Protein AF-A0AAW2WF69-F1 (afdb_monomer)

pLDDT: mean 77.11, std 18.79, range [28.64, 95.06]

Foldseek 3Di:
DKDWDDDDPGIDIDDDDPVVVVVVVVVVLVVLVVVVVCVVVPDDDDDDDDDDDDDDPPPPVDPPDPSDPSADWDWDALDPPDPLRIDTDGPPDDPVVVVVVSVVCNVVVLCDPSALLSPDDDDVVVPDDDDDDDPVDFADADDEDDDDPVVVVVVVVVVVRCVVSVVDDDDPPDRHHDYDDDDDDPPDD

Secondary structure (DSSP, 8-state):
-EEEEEETTEEEEEE--HHHHHHHHHHHHHHHHHHHHHHHHT---------------------------SS-EEEEESSTT-TT-EEEEETTS-HHHHHHHHHHHHHTGGGS--STTS-----TTT--------TTSPP-BPPPPP--HHHHHHHHHHHHHHHHTTSS---SS-S-B------PPTT--

Sequence (189 aa):
MKIKFPVVGGVGEVQADTLQARKCYVEAIKRGRKRILKEASGEENSNKQGKDSMPRPELKEEAPVAVQPMEELLTVELIPGDPDKITKIGSKMKEDVREQVINCLRKNKDIFAWTSKDLEGIDPSVITHHLNLDPTIKPVKQKKRHFRPEKDKIIQGEVNKLLAAGHVREIQFPEWLSNVVLVPKPGEK

Structure (mmCIF, N/CA/C/O backbone):
data_AF-A0AAW2WF69-F1
#
_entry.id   AF-A0AAW2WF69-F1
#
loop_
_atom_site.group_PDB
_atom_site.id
_atom_site.type_symbol
_atom_site.label_atom_id
_atom_site.label_alt_id
_atom_site.label_comp_id
_atom_site.label_asym_id
_atom_site.label_entity_id
_atom_site.label_seq_id
_atom_site.pdbx_PDB_ins_code
_atom_site.Cartn_x
_atom_site.Cartn_y
_atom_site.Cartn_z
_atom_site.occupancy
_atom_site.B_iso_or_equiv
_atom_site.auth_seq_id
_atom_site.auth_comp_id
_atom_site.auth_asym_id
_atom_site.auth_atom_id
_atom_site.pdbx_PDB_model_num
ATOM 1 N N . MET A 1 1 ? -12.478 16.682 -13.618 1.00 56.53 1 MET A N 1
ATOM 2 C CA . MET A 1 1 ? -12.474 15.216 -13.878 1.00 56.53 1 MET A CA 1
ATOM 3 C C . MET A 1 1 ? -13.654 14.911 -14.796 1.00 56.53 1 MET A C 1
ATOM 5 O O . MET A 1 1 ? -14.695 15.520 -14.594 1.00 56.53 1 MET A O 1
ATOM 9 N N . LYS A 1 2 ? -13.501 14.077 -15.830 1.00 67.75 2 LYS A N 1
ATOM 10 C CA . LYS A 1 2 ? -14.529 13.840 -16.864 1.00 67.75 2 LYS A CA 1
ATOM 11 C C . LYS A 1 2 ? -15.015 12.397 -16.764 1.00 67.75 2 LYS A C 1
ATOM 13 O O . LYS A 1 2 ? -14.201 11.485 -16.874 1.00 67.75 2 LYS A O 1
ATOM 18 N N . ILE A 1 3 ? -16.305 12.211 -16.496 1.00 81.44 3 ILE A N 1
ATOM 19 C CA . ILE A 1 3 ? -16.932 10.906 -16.264 1.00 81.44 3 ILE A CA 1
ATOM 20 C C . ILE A 1 3 ? -17.951 10.664 -17.375 1.00 81.44 3 ILE A C 1
ATOM 22 O O . ILE A 1 3 ? -18.768 11.533 -17.677 1.00 81.44 3 ILE A O 1
ATOM 26 N N . LYS A 1 4 ? -17.889 9.480 -17.985 1.00 87.31 4 LYS A N 1
ATOM 27 C CA . LYS A 1 4 ? -18.829 9.020 -1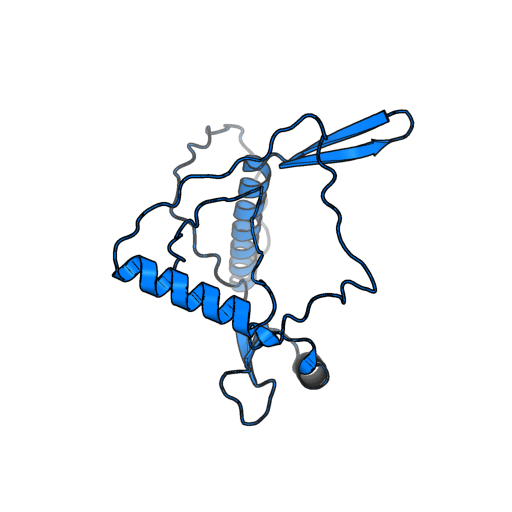9.010 1.00 87.31 4 LYS A CA 1
ATOM 28 C C . LYS A 1 4 ? -19.707 7.918 -18.427 1.00 87.31 4 LYS A C 1
ATOM 30 O O . LYS A 1 4 ? -19.182 7.033 -17.757 1.00 87.31 4 LYS A O 1
ATOM 35 N N . PHE A 1 5 ? -21.011 7.962 -18.679 1.00 79.19 5 PHE A N 1
ATOM 36 C CA . PHE A 1 5 ? -21.965 6.956 -18.207 1.00 79.19 5 PHE A CA 1
ATOM 37 C C . PHE A 1 5 ? -23.019 6.657 -19.282 1.00 79.19 5 PHE A C 1
ATOM 39 O O . PHE A 1 5 ? -23.321 7.522 -20.109 1.00 79.19 5 PHE A O 1
ATOM 46 N N . PRO A 1 6 ? -23.560 5.430 -19.318 1.00 71.44 6 PRO A N 1
ATOM 47 C CA . PRO A 1 6 ? -24.561 5.056 -20.308 1.00 71.44 6 PRO A CA 1
ATOM 48 C C . PRO A 1 6 ? -25.889 5.781 -20.047 1.00 71.44 6 PRO A C 1
ATOM 50 O O . PRO A 1 6 ? -26.350 5.863 -18.910 1.00 71.44 6 PRO A O 1
ATOM 53 N N . VAL A 1 7 ? -26.515 6.279 -21.113 1.00 87.62 7 VAL A N 1
ATOM 54 C CA . VAL A 1 7 ? -27.880 6.828 -21.119 1.00 87.62 7 VAL A CA 1
ATOM 55 C C . VAL A 1 7 ? -28.676 6.192 -22.255 1.00 87.62 7 VAL A C 1
ATOM 57 O O . VAL A 1 7 ? -28.104 5.681 -23.218 1.00 87.62 7 VAL A O 1
ATOM 60 N N . VAL A 1 8 ? -30.008 6.201 -22.157 1.00 79.31 8 VAL A N 1
ATOM 61 C CA . VAL A 1 8 ? -30.870 5.668 -23.222 1.00 79.31 8 VAL A CA 1
ATOM 62 C C . VAL A 1 8 ? -30.611 6.471 -24.500 1.00 79.31 8 VAL A C 1
ATOM 64 O O . VAL A 1 8 ? -30.911 7.660 -24.559 1.00 79.31 8 VAL A O 1
ATOM 67 N N . GLY A 1 9 ? -30.001 5.829 -25.500 1.00 84.06 9 GLY A N 1
ATOM 68 C CA . GLY A 1 9 ? -29.627 6.459 -26.769 1.00 84.06 9 GLY A CA 1
ATOM 69 C C . GLY A 1 9 ? -28.178 6.954 -26.880 1.00 84.06 9 GLY A C 1
ATOM 70 O O . GLY A 1 9 ? -27.855 7.577 -27.887 1.00 84.06 9 GLY A O 1
ATOM 71 N N . GLY A 1 10 ? -27.286 6.683 -25.915 1.00 87.44 10 GLY A N 1
ATOM 72 C CA . GLY A 1 10 ? -25.863 7.001 -26.080 1.00 87.44 10 GLY A CA 1
ATOM 73 C C . GLY A 1 10 ? -25.028 7.015 -24.799 1.00 87.44 10 GLY A C 1
ATOM 74 O O . GLY A 1 10 ? -25.337 6.362 -23.805 1.00 87.44 10 GLY A O 1
ATOM 75 N N . VAL A 1 11 ? -23.932 7.773 -24.831 1.00 85.69 11 VAL A N 1
ATOM 76 C CA . VAL A 1 11 ? -23.048 7.985 -23.678 1.00 85.69 11 VAL A CA 1
ATOM 77 C C . VAL A 1 11 ? -23.189 9.429 -23.217 1.00 85.69 11 VAL A C 1
ATOM 79 O O . VAL A 1 11 ? -22.848 10.356 -23.949 1.00 85.69 11 VAL A O 1
ATOM 82 N N . GLY A 1 12 ? -23.689 9.608 -21.997 1.00 82.06 12 GLY A N 1
ATOM 83 C CA . GLY A 1 12 ? -23.734 10.891 -21.314 1.00 82.06 12 GLY A CA 1
ATOM 84 C C . GLY A 1 12 ? -22.362 11.219 -20.741 1.00 82.06 12 GLY A C 1
ATOM 85 O O . GLY A 1 12 ? -21.615 10.332 -20.318 1.00 82.06 12 GLY A O 1
ATOM 86 N N . GLU A 1 13 ? -22.012 12.498 -20.732 1.00 87.00 13 GLU A N 1
ATOM 87 C CA . GLU A 1 13 ? -20.738 12.964 -20.207 1.00 87.00 13 GLU A CA 1
ATOM 88 C C . GLU A 1 13 ? -20.967 14.063 -19.174 1.00 87.00 13 GLU A C 1
ATOM 90 O O . GLU A 1 13 ? -21.623 15.065 -19.450 1.00 87.00 13 GLU A O 1
ATOM 95 N N . VAL A 1 14 ? -20.413 13.877 -17.977 1.00 82.38 14 VAL A N 1
ATOM 96 C CA . VAL A 1 14 ? -20.402 14.890 -16.922 1.00 82.38 14 VAL A CA 1
ATOM 97 C C . VAL A 1 14 ? -18.962 15.286 -16.645 1.00 82.38 14 VAL A C 1
ATOM 99 O O . VAL A 1 14 ? -18.101 14.466 -16.312 1.00 82.38 14 VAL A O 1
ATOM 102 N N . GLN A 1 15 ? -18.703 16.581 -16.775 1.00 77.75 15 GLN A N 1
ATOM 103 C CA . GLN A 1 15 ? -17.424 17.176 -16.444 1.00 77.75 15 GLN A CA 1
ATOM 104 C C . GLN A 1 15 ? -17.531 17.849 -15.078 1.00 77.75 15 GLN A C 1
ATOM 106 O O . GLN A 1 15 ? -18.222 18.849 -14.908 1.00 77.75 15 GLN A O 1
ATOM 111 N N . ALA A 1 16 ? -16.829 17.297 -14.093 1.00 69.62 16 ALA A N 1
ATOM 112 C CA . ALA A 1 16 ? -16.693 17.932 -12.795 1.00 69.62 16 ALA A CA 1
ATOM 113 C C . ALA A 1 16 ? -15.780 19.159 -12.921 1.00 69.62 16 ALA A C 1
ATOM 115 O O . ALA A 1 16 ? -14.602 19.023 -13.285 1.00 69.62 16 ALA A O 1
ATOM 116 N N . ASP A 1 17 ? -16.325 20.330 -12.586 1.00 82.25 17 ASP A N 1
ATOM 117 C CA . ASP A 1 17 ? -15.565 21.563 -12.402 1.00 82.25 17 ASP A CA 1
ATOM 118 C C . ASP A 1 17 ? -14.798 21.491 -11.076 1.00 82.25 17 ASP A C 1
ATOM 120 O O . ASP A 1 17 ? -15.342 21.658 -9.980 1.00 82.25 17 ASP A O 1
ATOM 124 N N . THR A 1 18 ? -13.501 21.221 -11.189 1.00 71.44 18 THR A N 1
ATOM 125 C CA . THR A 1 18 ? -12.597 21.088 -10.048 1.00 71.44 18 THR A CA 1
ATOM 126 C C . THR A 1 18 ? -12.482 22.392 -9.247 1.00 71.44 18 THR A C 1
ATOM 128 O O . THR A 1 18 ? -12.307 22.344 -8.028 1.00 71.44 18 THR A O 1
ATOM 131 N N . LEU A 1 19 ? -12.600 23.562 -9.892 1.00 74.69 19 LEU A N 1
ATOM 132 C CA . LEU A 1 19 ? -12.529 24.858 -9.212 1.00 74.69 19 LEU A CA 1
ATOM 133 C C . LEU A 1 19 ? -13.799 25.107 -8.404 1.00 74.69 19 LEU A C 1
ATOM 135 O O . LEU A 1 19 ? -13.711 25.504 -7.241 1.00 74.69 19 LEU A O 1
ATOM 139 N N . GLN A 1 20 ? -14.963 24.836 -8.994 1.00 76.56 20 GLN A N 1
ATOM 140 C CA . GLN A 1 20 ? -16.252 24.928 -8.309 1.00 76.56 20 GLN A CA 1
ATOM 141 C C . GLN A 1 20 ? -16.298 23.970 -7.112 1.00 76.56 20 GLN A C 1
ATOM 143 O O . GLN A 1 20 ? -16.622 24.389 -6.003 1.00 76.56 20 GLN A O 1
ATOM 148 N N . ALA A 1 21 ? -15.885 22.712 -7.300 1.00 72.06 21 ALA A N 1
ATOM 149 C CA . ALA A 1 21 ? -15.839 21.712 -6.234 1.00 72.06 21 ALA A CA 1
ATOM 150 C C . ALA A 1 21 ? -14.922 22.146 -5.078 1.00 72.06 21 ALA A C 1
ATOM 152 O O . ALA A 1 21 ? -15.312 22.075 -3.910 1.00 72.06 21 ALA A O 1
ATOM 153 N N . ARG A 1 22 ? -13.730 22.676 -5.392 1.00 71.12 22 ARG A N 1
ATOM 154 C CA . ARG A 1 22 ? -12.793 23.197 -4.387 1.00 71.12 22 ARG A CA 1
ATOM 155 C C . ARG A 1 22 ? -13.366 24.406 -3.648 1.00 71.12 22 ARG A C 1
ATOM 157 O O . ARG A 1 22 ? -13.259 24.468 -2.425 1.00 71.12 22 ARG A O 1
ATOM 164 N N . LYS A 1 23 ? -14.005 25.342 -4.359 1.00 75.69 23 LYS A N 1
ATOM 165 C CA . LYS A 1 23 ? -14.689 26.495 -3.750 1.00 75.69 23 LYS A CA 1
ATOM 166 C C . LYS A 1 23 ? -15.797 26.038 -2.800 1.00 75.69 23 LYS A C 1
ATOM 168 O O . LYS A 1 23 ? -15.829 26.487 -1.659 1.00 75.69 23 LYS A O 1
ATOM 173 N N . CYS A 1 24 ? -16.652 25.108 -3.228 1.00 70.19 24 CYS A N 1
ATOM 174 C CA . CYS A 1 24 ? -17.722 24.553 -2.397 1.00 70.19 24 CYS A CA 1
ATOM 175 C C . CYS A 1 24 ? -17.181 23.868 -1.135 1.00 70.19 24 CYS A C 1
ATOM 177 O O . CYS A 1 24 ? -17.729 24.071 -0.054 1.00 70.19 24 CYS A O 1
ATOM 179 N N . TYR A 1 25 ? -16.088 23.111 -1.253 1.00 68.81 25 TYR A N 1
ATOM 180 C CA . TYR A 1 25 ? -15.441 22.454 -0.117 1.00 68.81 25 TYR A CA 1
ATOM 181 C C . TYR A 1 25 ? -14.887 23.462 0.902 1.00 68.81 25 TYR A C 1
ATOM 183 O O . TYR A 1 25 ? -15.181 23.372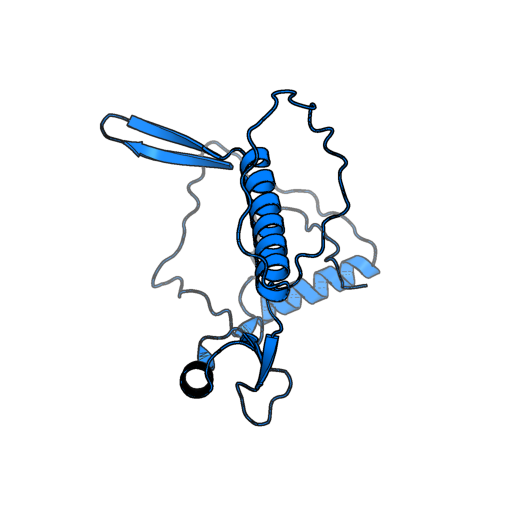 2.094 1.00 68.81 25 TYR A O 1
ATOM 191 N N . VAL A 1 26 ? -14.149 24.476 0.436 1.00 75.06 26 VAL A N 1
ATOM 192 C CA . VAL A 1 26 ? -13.609 25.539 1.301 1.00 75.06 26 VAL A CA 1
ATOM 193 C C . VAL A 1 26 ? -14.733 26.322 1.987 1.00 75.06 26 VAL A C 1
ATOM 195 O O . VAL A 1 26 ? -14.663 26.590 3.187 1.00 75.06 26 VAL A O 1
ATOM 198 N N . GLU A 1 27 ? -15.798 26.658 1.258 1.00 75.50 27 GLU A N 1
ATOM 199 C CA . GLU A 1 27 ? -16.962 27.350 1.817 1.00 75.50 27 GLU A CA 1
ATOM 200 C C . GLU A 1 27 ? -17.721 26.493 2.839 1.00 75.50 27 GLU A C 1
ATOM 202 O O . GLU A 1 27 ? -18.160 27.013 3.867 1.00 75.50 27 GLU A O 1
ATOM 207 N N . ALA A 1 28 ? -17.836 25.179 2.625 1.00 71.38 28 ALA A N 1
ATOM 208 C CA . ALA A 1 28 ? -18.437 24.266 3.595 1.00 71.38 28 ALA A CA 1
ATOM 209 C C . ALA A 1 28 ? -17.654 24.247 4.919 1.00 71.38 28 ALA A C 1
ATOM 211 O O . ALA A 1 28 ? -18.262 24.355 5.987 1.00 71.38 28 ALA A O 1
ATOM 212 N N . ILE A 1 29 ? -16.317 24.222 4.857 1.00 68.44 29 ILE A N 1
ATOM 213 C CA . ILE A 1 29 ? -15.445 24.305 6.041 1.00 68.44 29 ILE A CA 1
ATOM 214 C C . ILE A 1 29 ? -15.631 25.645 6.766 1.00 68.44 29 ILE A C 1
ATOM 216 O O . ILE A 1 29 ? -15.805 25.678 7.987 1.00 68.44 29 ILE A O 1
ATOM 220 N N . LYS A 1 30 ? -15.649 26.765 6.029 1.00 71.75 30 LYS A N 1
ATOM 221 C CA . LYS A 1 30 ? -15.868 28.103 6.609 1.00 71.75 30 LYS A CA 1
ATOM 222 C C . LYS A 1 30 ? -17.242 28.224 7.274 1.00 71.75 30 LYS A C 1
ATOM 224 O O . LYS A 1 30 ? -17.348 28.786 8.364 1.00 71.75 30 LYS A O 1
ATOM 229 N N . ARG A 1 31 ? -18.294 27.682 6.650 1.00 69.25 31 ARG A N 1
ATOM 230 C CA . ARG A 1 31 ? -19.656 27.649 7.212 1.00 69.25 31 ARG A CA 1
ATOM 231 C C . ARG A 1 31 ? -19.744 26.768 8.456 1.00 69.25 31 ARG A C 1
ATOM 233 O O . ARG A 1 31 ? -20.467 27.132 9.378 1.00 69.25 31 ARG A O 1
ATOM 240 N N . GLY A 1 32 ? -19.022 25.648 8.491 1.00 65.38 32 GLY A N 1
ATOM 241 C CA . GLY A 1 32 ? -18.894 24.804 9.682 1.00 65.38 32 GLY A CA 1
ATOM 242 C C . GLY A 1 32 ? -18.273 25.568 10.852 1.00 65.38 32 GLY A C 1
ATOM 243 O O . GLY A 1 32 ? -18.866 25.626 11.924 1.00 65.38 32 GLY A O 1
ATOM 244 N N . ARG A 1 33 ? -17.152 26.267 10.615 1.00 63.16 33 ARG A N 1
ATOM 245 C CA . ARG A 1 33 ? -16.505 27.128 11.626 1.00 63.16 33 ARG A CA 1
ATOM 246 C C . ARG A 1 33 ? -17.416 28.251 12.130 1.00 63.16 33 ARG A C 1
ATOM 248 O O . ARG A 1 33 ? -17.484 28.482 13.332 1.00 63.16 33 ARG A O 1
ATOM 255 N N . LYS A 1 34 ? -18.137 28.936 11.232 1.00 58.69 34 LYS A N 1
ATOM 256 C CA . LYS A 1 34 ? -19.075 30.009 11.614 1.00 58.69 34 LYS A CA 1
ATOM 257 C C . LYS A 1 34 ? -20.251 29.501 12.451 1.00 58.69 34 LYS A C 1
ATOM 259 O O . LYS A 1 34 ? -20.664 30.203 13.364 1.00 58.69 34 LYS A O 1
ATOM 264 N N . ARG A 1 35 ? -20.784 28.309 12.152 1.00 57.91 35 ARG A N 1
ATOM 265 C CA . ARG A 1 35 ? -21.859 27.697 12.952 1.00 57.91 35 ARG A CA 1
ATOM 266 C C . ARG A 1 35 ? -21.399 27.395 14.374 1.00 57.91 35 ARG A C 1
ATOM 268 O O . ARG A 1 35 ? -22.081 27.804 15.299 1.00 57.91 35 ARG A O 1
ATOM 275 N N . ILE A 1 36 ? -20.206 26.825 14.536 1.00 56.94 36 ILE A N 1
ATOM 276 C CA . ILE A 1 36 ? -19.625 26.548 15.859 1.00 56.94 36 ILE A CA 1
ATOM 277 C C . ILE A 1 36 ? -19.413 27.841 16.659 1.00 56.94 36 ILE A C 1
ATOM 279 O O . ILE A 1 36 ? -19.763 27.896 17.831 1.00 56.94 36 ILE A O 1
ATOM 283 N N . LEU A 1 37 ? -18.891 28.901 16.029 1.00 55.69 37 LEU A N 1
ATOM 284 C CA . LEU A 1 37 ? -18.732 30.201 16.696 1.00 55.69 37 LEU A CA 1
ATOM 285 C C . LEU A 1 37 ? -20.078 30.792 17.140 1.00 55.69 37 LEU A C 1
ATOM 287 O O . LEU A 1 37 ? -20.150 31.368 18.218 1.00 55.69 37 LEU A O 1
ATOM 291 N N . LYS A 1 38 ? -21.135 30.617 16.337 1.00 52.12 38 LYS A N 1
ATOM 292 C CA . LYS A 1 38 ? -22.486 31.103 16.649 1.00 52.12 38 LYS A CA 1
ATOM 293 C C . LYS A 1 38 ? -23.176 30.268 17.738 1.00 52.12 38 LYS A C 1
ATOM 295 O O . LYS A 1 38 ? -23.901 30.818 18.558 1.00 52.12 38 LYS A O 1
ATOM 300 N N . GLU A 1 39 ? -22.929 28.960 17.770 1.00 51.84 39 GLU A N 1
ATOM 301 C CA . GLU A 1 39 ? -23.410 28.047 18.819 1.00 51.84 39 GLU A CA 1
ATOM 302 C C . GLU A 1 39 ? -22.681 28.274 20.152 1.00 51.84 39 GLU A C 1
ATOM 304 O O . GLU A 1 39 ? -23.293 28.161 21.208 1.00 51.84 39 GLU A O 1
ATOM 309 N N . ALA A 1 40 ? -21.403 28.667 20.114 1.00 53.06 40 ALA A N 1
ATOM 310 C CA . ALA A 1 40 ? -20.633 29.041 21.300 1.00 53.06 40 ALA A CA 1
ATOM 311 C C . ALA A 1 40 ? -20.988 30.437 21.854 1.00 53.06 40 ALA A C 1
ATOM 313 O O . ALA A 1 40 ? -20.728 30.697 23.026 1.00 53.06 40 ALA A O 1
ATOM 314 N N . SER A 1 41 ? -21.560 31.333 21.036 1.00 44.38 41 SER A N 1
ATOM 315 C CA . SER A 1 41 ? -21.857 32.721 21.423 1.00 44.38 41 SER A CA 1
ATOM 316 C C . SER A 1 41 ? -23.324 33.005 21.766 1.00 44.38 41 SER A C 1
ATOM 318 O O . SER A 1 41 ? -23.625 34.126 22.158 1.00 44.38 41 SER A O 1
ATOM 320 N N . GLY A 1 42 ? -24.236 32.032 21.643 1.00 47.44 42 GLY A N 1
ATOM 321 C CA . GLY A 1 42 ? -25.610 32.149 22.153 1.00 47.44 42 GLY A CA 1
ATOM 322 C C . GLY A 1 42 ? -26.419 33.350 21.636 1.00 47.44 42 GLY A C 1
ATOM 323 O O . GLY A 1 42 ? -27.198 33.913 22.397 1.00 47.44 42 GLY A O 1
ATOM 324 N N . GLU A 1 43 ? -26.260 33.755 20.370 1.00 43.41 43 GLU A N 1
ATOM 325 C CA . GLU A 1 43 ? -27.021 34.877 19.793 1.00 43.41 43 GLU A CA 1
ATOM 326 C C . GLU A 1 43 ? -28.069 34.418 18.764 1.00 43.41 43 GLU A C 1
ATOM 328 O O . GLU A 1 43 ? -27.757 33.910 17.675 1.00 43.41 43 GLU A O 1
ATOM 333 N N . GLU A 1 44 ? -29.338 34.650 19.116 1.00 38.34 44 GLU A N 1
ATOM 334 C CA . GLU A 1 44 ? -30.491 34.582 18.222 1.00 38.34 44 GLU A CA 1
ATOM 335 C C . GLU A 1 44 ? -30.462 35.689 1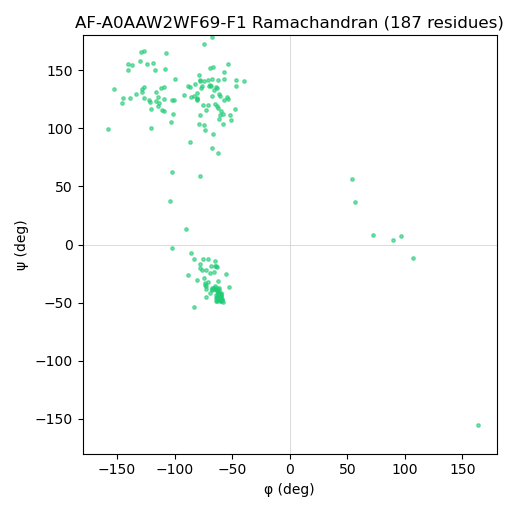7.152 1.00 38.34 44 GLU A C 1
ATOM 337 O O . GLU A 1 44 ? -29.873 36.758 17.299 1.00 38.34 44 GLU A O 1
ATOM 342 N N . ASN A 1 45 ? -31.095 35.379 16.021 1.00 42.41 45 ASN A N 1
ATOM 343 C CA . ASN A 1 45 ? -31.121 36.150 14.781 1.00 42.41 45 ASN A CA 1
ATOM 344 C C . ASN A 1 45 ? -31.404 37.655 14.933 1.00 42.41 45 ASN A C 1
ATOM 346 O O . ASN A 1 45 ? -32.392 38.057 15.538 1.00 42.41 45 ASN A O 1
ATOM 350 N N . SER A 1 46 ? -30.710 38.459 14.120 1.00 34.28 46 SER A N 1
ATOM 351 C CA . SER A 1 46 ? -31.361 39.599 13.472 1.00 34.28 46 SER A CA 1
ATOM 352 C C . SER A 1 46 ? -31.018 39.684 11.981 1.00 34.28 46 SER A C 1
ATOM 354 O O . SER A 1 46 ? -29.882 39.562 11.526 1.00 34.28 46 SER A O 1
ATOM 356 N N . ASN A 1 47 ? -32.100 39.813 11.230 1.00 39.75 47 ASN A N 1
ATOM 357 C CA . ASN A 1 47 ? -32.256 39.944 9.793 1.00 39.75 47 ASN A CA 1
ATOM 358 C C . ASN A 1 47 ? -31.654 41.265 9.278 1.00 39.75 47 ASN A C 1
ATOM 360 O O . ASN A 1 47 ? -32.010 42.300 9.835 1.00 39.75 47 ASN A O 1
ATOM 364 N N . LYS A 1 48 ? -30.853 41.274 8.195 1.00 37.62 48 LYS A N 1
ATOM 365 C CA . LYS A 1 48 ? -30.719 42.459 7.316 1.00 37.62 48 LYS A CA 1
ATOM 366 C C . LYS A 1 48 ? -30.535 42.096 5.838 1.00 37.62 48 LYS A C 1
ATOM 368 O O . LYS A 1 48 ? -29.634 41.351 5.460 1.00 37.62 48 LYS A O 1
ATOM 373 N N . GLN A 1 49 ? -31.432 42.690 5.051 1.00 29.38 49 GLN A N 1
ATOM 374 C CA . GLN A 1 49 ? -31.528 42.735 3.594 1.00 29.38 49 GLN A CA 1
ATOM 375 C C . GLN A 1 49 ? -30.265 43.232 2.883 1.00 29.38 49 GLN A C 1
ATOM 377 O O . GLN A 1 49 ? -29.447 43.965 3.437 1.0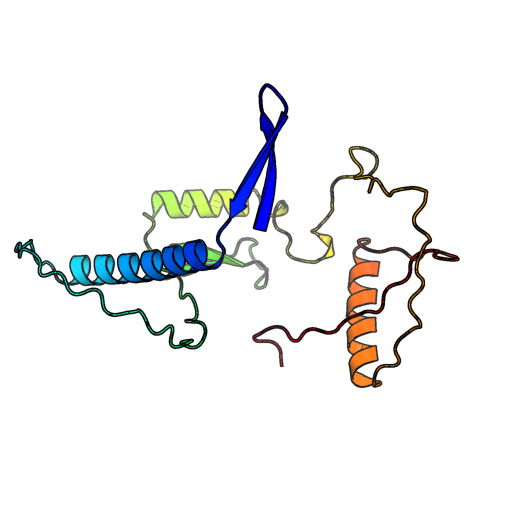0 29.38 49 GLN A O 1
ATOM 382 N N . GLY A 1 50 ? -30.157 42.799 1.626 1.00 36.88 50 GLY A N 1
ATOM 383 C CA . GLY A 1 50 ? -28.962 42.869 0.800 1.00 36.88 50 GLY A CA 1
ATOM 384 C C . GLY A 1 50 ? -28.584 44.236 0.245 1.00 36.88 50 GLY A C 1
ATOM 385 O O . GLY A 1 50 ? -29.333 45.207 0.320 1.00 36.88 50 GLY A O 1
ATOM 386 N N . LYS A 1 51 ? -27.399 44.243 -0.372 1.00 28.64 51 LYS A N 1
ATOM 387 C CA . LYS A 1 51 ? -26.992 45.147 -1.447 1.00 28.64 51 LYS A CA 1
ATOM 388 C C . LYS A 1 51 ? -26.069 44.379 -2.389 1.00 28.64 51 LYS A C 1
ATOM 390 O O . LYS A 1 51 ? -25.049 43.844 -1.957 1.00 28.64 51 LYS A O 1
ATOM 395 N N . ASP A 1 52 ? -26.472 44.326 -3.652 1.00 40.00 52 ASP A N 1
ATOM 396 C CA . ASP A 1 52 ? -25.669 43.851 -4.766 1.00 40.00 52 ASP A CA 1
ATOM 397 C C . ASP A 1 52 ? -24.440 44.742 -4.951 1.00 40.00 52 ASP A C 1
ATOM 399 O O . ASP A 1 52 ? -24.540 45.923 -5.277 1.00 40.00 52 ASP A O 1
ATOM 403 N N . SER A 1 53 ? -23.268 44.147 -4.788 1.00 31.39 53 SER A N 1
ATOM 404 C CA . SER A 1 53 ? -22.079 44.500 -5.553 1.00 31.39 53 SER A CA 1
ATOM 405 C C . SER A 1 53 ? -21.151 43.298 -5.504 1.00 31.39 53 SER A C 1
ATOM 407 O O . SER A 1 53 ? -20.495 43.038 -4.505 1.00 31.39 53 SER A O 1
ATOM 409 N N . MET A 1 54 ? -21.163 42.502 -6.574 1.00 32.34 54 MET A N 1
ATOM 410 C CA . MET A 1 54 ? -20.255 41.372 -6.773 1.00 32.34 54 MET A CA 1
ATOM 411 C C . MET A 1 54 ? -18.809 41.887 -6.810 1.00 32.34 54 MET A C 1
ATOM 413 O O . MET A 1 54 ? -18.418 42.475 -7.823 1.00 32.34 54 MET A O 1
ATOM 417 N N . PRO A 1 55 ? -17.969 41.657 -5.784 1.00 33.44 55 PRO A N 1
ATOM 418 C CA . PRO A 1 55 ? -16.545 41.863 -5.933 1.00 33.44 55 PRO A CA 1
ATOM 419 C C . PRO A 1 55 ? -16.018 40.614 -6.636 1.00 33.44 55 PRO A C 1
ATOM 421 O O . PRO A 1 55 ? -16.230 39.484 -6.189 1.00 33.44 55 PRO A O 1
ATOM 424 N N . ARG A 1 56 ? -15.347 40.812 -7.768 1.00 32.72 56 ARG A N 1
ATOM 425 C CA . ARG A 1 56 ? -14.561 39.773 -8.436 1.00 32.72 56 ARG A CA 1
ATOM 426 C C . ARG A 1 56 ? -13.683 39.089 -7.376 1.00 32.72 56 ARG A C 1
ATOM 428 O O . ARG A 1 56 ? -12.852 39.779 -6.790 1.00 32.72 56 ARG A O 1
ATOM 435 N N . PRO A 1 57 ? -13.842 37.783 -7.090 1.00 36.84 57 PRO A N 1
ATOM 436 C CA . PRO A 1 57 ? -12.981 37.140 -6.119 1.00 36.84 57 PRO A CA 1
ATOM 437 C C . PRO A 1 57 ? -11.618 36.970 -6.776 1.00 36.84 57 PRO A C 1
ATOM 439 O O . PRO A 1 57 ? -11.400 36.057 -7.574 1.00 36.84 57 PRO A O 1
ATOM 442 N N . GLU A 1 58 ? -10.714 37.890 -6.464 1.00 33.72 58 GLU A N 1
ATOM 443 C CA . GLU A 1 58 ? -9.284 37.676 -6.591 1.00 33.72 58 GLU A CA 1
ATOM 444 C C . GLU A 1 58 ? -8.954 36.455 -5.735 1.00 33.72 58 GLU A C 1
ATOM 446 O O . GLU A 1 58 ? -8.969 36.498 -4.503 1.00 33.72 58 GLU A O 1
ATOM 451 N N . LEU A 1 59 ? -8.741 35.322 -6.402 1.00 39.25 59 LEU A N 1
ATOM 452 C CA . LEU A 1 59 ? -8.230 34.111 -5.783 1.00 39.25 59 LEU A CA 1
ATOM 453 C C . LEU A 1 59 ? -6.784 34.395 -5.376 1.00 39.25 59 LEU A C 1
ATOM 455 O O . LEU A 1 59 ? -5.850 34.063 -6.099 1.00 39.25 59 LEU A O 1
ATOM 459 N N . LYS A 1 60 ? -6.596 35.028 -4.216 1.00 39.53 60 LYS A N 1
ATOM 460 C CA . LYS A 1 60 ? -5.350 34.870 -3.478 1.00 39.53 60 LYS A CA 1
ATOM 461 C C . LYS A 1 60 ? -5.252 33.379 -3.185 1.00 39.53 60 LYS A C 1
ATOM 463 O O . LYS A 1 60 ? -6.125 32.820 -2.519 1.00 39.53 60 LYS A O 1
ATOM 468 N N . GLU A 1 61 ? -4.247 32.727 -3.761 1.00 45.41 61 GLU A N 1
ATOM 469 C CA . GLU A 1 61 ? -3.813 31.399 -3.346 1.00 45.41 61 GLU A CA 1
ATOM 470 C C . GLU A 1 61 ? -3.334 31.510 -1.898 1.00 45.41 61 GLU A C 1
ATOM 472 O O . GLU A 1 61 ? -2.148 31.631 -1.609 1.00 45.41 61 GLU A O 1
ATOM 477 N N . GLU A 1 62 ? -4.282 31.544 -0.964 1.00 45.12 62 GLU A N 1
ATOM 478 C CA . GLU A 1 62 ? -3.968 31.314 0.429 1.00 45.12 62 GLU A CA 1
ATOM 479 C C . GLU A 1 62 ? -3.387 29.906 0.512 1.00 45.12 62 GLU A C 1
ATOM 481 O O . GLU A 1 62 ? -3.961 28.943 -0.020 1.00 45.12 62 GLU A O 1
ATOM 486 N N . ALA A 1 63 ? -2.207 29.827 1.134 1.00 48.75 63 ALA A N 1
ATOM 487 C CA . ALA A 1 63 ? -1.516 28.590 1.451 1.00 48.75 63 ALA A CA 1
ATOM 488 C C . ALA A 1 63 ? -2.534 27.543 1.925 1.00 48.75 63 ALA A C 1
ATOM 490 O O . ALA A 1 63 ? -3.478 27.915 2.629 1.00 48.75 63 ALA A O 1
ATOM 491 N N . PRO A 1 64 ? -2.389 26.264 1.530 1.00 42.66 64 PRO A N 1
ATOM 492 C CA . PRO A 1 64 ? -3.379 25.238 1.822 1.00 42.66 64 PRO A CA 1
ATOM 493 C C . PRO A 1 64 ? -3.688 25.273 3.314 1.00 42.66 64 PRO A C 1
ATOM 495 O O . PRO A 1 64 ? -2.848 24.915 4.137 1.00 42.66 64 PRO A O 1
ATOM 498 N N . VAL A 1 65 ? -4.878 25.774 3.659 1.00 47.84 65 VAL A N 1
ATOM 499 C CA . VAL A 1 65 ? -5.350 25.794 5.037 1.00 47.84 65 VAL A CA 1
ATOM 500 C C . VAL A 1 65 ? -5.325 24.342 5.467 1.00 47.84 65 VAL A C 1
ATOM 502 O O . VAL A 1 65 ? -6.073 23.533 4.915 1.00 47.84 65 VAL A O 1
ATOM 505 N N . ALA A 1 66 ? -4.427 24.004 6.393 1.00 52.56 66 ALA A N 1
ATOM 506 C CA . ALA A 1 66 ? -4.413 22.693 7.007 1.00 52.56 66 ALA A CA 1
ATOM 507 C C . ALA A 1 66 ? -5.835 22.446 7.520 1.00 52.56 66 ALA A C 1
ATOM 509 O O . ALA A 1 66 ? -6.330 23.180 8.383 1.00 52.56 66 ALA A O 1
ATOM 510 N N . VAL A 1 67 ? -6.530 21.495 6.893 1.00 48.94 67 VAL A N 1
ATOM 511 C CA . VAL A 1 67 ? -7.893 21.127 7.259 1.00 48.94 67 VAL A CA 1
ATOM 512 C C . VAL A 1 67 ? -7.781 20.501 8.636 1.00 48.94 67 VAL A C 1
ATOM 514 O O . VAL A 1 67 ? -7.413 19.339 8.777 1.00 48.94 67 VAL A O 1
ATOM 517 N N . GLN A 1 68 ? -7.997 21.310 9.667 1.00 54.28 68 GLN A N 1
ATOM 518 C CA . GLN A 1 68 ? -8.041 20.796 11.020 1.00 54.28 68 GLN A CA 1
ATOM 519 C C . GLN A 1 68 ? -9.366 20.053 11.209 1.00 54.28 68 GLN A C 1
ATOM 521 O O . GLN A 1 68 ? -10.386 20.515 10.680 1.00 54.28 68 GLN A O 1
ATOM 526 N N . PRO A 1 69 ? -9.356 18.910 11.920 1.00 55.66 69 PRO A N 1
ATOM 527 C CA . PRO A 1 69 ? -10.571 18.198 12.281 1.00 55.66 69 PRO A CA 1
ATOM 528 C C . PRO A 1 69 ? -11.619 19.168 12.831 1.00 55.66 69 PRO A C 1
ATOM 530 O O . PRO A 1 69 ? -11.301 20.070 13.604 1.00 55.66 69 PRO A O 1
ATOM 533 N N . MET A 1 70 ? -12.869 19.003 12.394 1.00 56.38 70 MET A N 1
ATOM 534 C CA . MET A 1 70 ? -13.983 19.864 12.807 1.00 56.38 70 MET A CA 1
ATOM 535 C C . MET A 1 70 ? -14.268 19.754 14.314 1.00 56.38 70 MET A C 1
ATOM 537 O O . MET A 1 70 ? -14.890 20.643 14.893 1.00 56.38 70 MET A O 1
ATOM 541 N N . GLU A 1 71 ? -13.788 18.678 14.938 1.00 73.19 71 GLU A N 1
ATOM 542 C CA . GLU A 1 71 ? -13.926 18.365 16.352 1.00 73.19 71 GLU A CA 1
ATOM 543 C C . GLU A 1 71 ? -12.625 17.767 16.890 1.00 73.19 71 GLU A C 1
ATOM 545 O O . GLU A 1 71 ? -11.834 17.190 16.140 1.00 73.19 71 GLU A O 1
ATOM 550 N N . GLU A 1 72 ? -12.414 17.899 18.197 1.00 79.62 72 GLU A N 1
ATOM 551 C CA . GLU A 1 72 ? -11.323 17.227 18.894 1.00 79.62 72 GLU A CA 1
ATOM 552 C C . GLU A 1 72 ? -11.491 15.702 18.785 1.00 79.62 72 GLU A C 1
ATOM 554 O O . GLU A 1 72 ? -12.605 15.172 18.801 1.00 79.62 72 GLU A O 1
ATOM 559 N N . LEU A 1 73 ? -10.380 14.988 18.613 1.00 86.62 73 LEU A N 1
ATOM 560 C CA . LEU A 1 73 ? -10.377 13.543 18.414 1.00 86.62 73 LEU A CA 1
ATOM 561 C C . LEU A 1 73 ? -9.750 12.857 19.624 1.00 86.62 73 LEU A C 1
ATOM 563 O O . LEU A 1 73 ? -8.680 13.255 20.077 1.00 86.62 73 LEU A O 1
ATOM 567 N N . LEU A 1 74 ? -10.388 11.794 20.098 1.00 84.44 74 LEU A N 1
ATOM 568 C CA . LEU A 1 74 ? -9.865 10.919 21.136 1.00 84.44 74 LEU A CA 1
ATOM 569 C C . LEU A 1 74 ? -9.101 9.766 20.493 1.00 84.44 74 LEU A C 1
ATOM 571 O O . LEU A 1 74 ? -9.620 9.084 19.607 1.00 84.44 74 LEU A O 1
ATOM 575 N N . THR A 1 75 ? -7.875 9.546 20.953 1.00 87.12 75 THR A N 1
ATOM 576 C CA . THR A 1 75 ? -7.062 8.397 20.552 1.00 87.12 75 THR A CA 1
ATOM 577 C C . THR A 1 75 ? -7.494 7.167 21.344 1.00 87.12 75 THR A C 1
ATOM 579 O O . THR A 1 75 ? -7.605 7.225 22.566 1.00 87.12 75 THR A O 1
ATOM 582 N N . VAL A 1 76 ? -7.733 6.055 20.652 1.00 86.94 76 VAL A N 1
ATOM 583 C CA . VAL A 1 76 ? -8.153 4.782 21.243 1.00 86.94 76 VAL A CA 1
ATOM 584 C C . VAL A 1 76 ? -7.247 3.659 20.762 1.00 86.94 76 VAL A C 1
ATOM 586 O O . VAL A 1 76 ? -7.046 3.487 19.562 1.00 86.94 76 VAL A O 1
ATOM 589 N N . GLU A 1 77 ? -6.769 2.851 21.704 1.00 88.44 77 GLU A N 1
ATOM 590 C CA . GLU A 1 77 ? -6.054 1.605 21.432 1.00 88.44 77 GLU A CA 1
ATOM 591 C C . GLU A 1 77 ? -7.029 0.502 20.997 1.00 88.44 77 GLU A C 1
ATOM 593 O O . GLU A 1 77 ? -7.956 0.124 21.737 1.00 88.44 77 GLU A O 1
ATOM 598 N N . LEU A 1 78 ? -6.821 -0.014 19.781 1.00 86.56 78 LEU A N 1
ATOM 599 C CA . LEU A 1 78 ? -7.633 -1.088 19.207 1.00 86.56 78 LEU A CA 1
ATOM 600 C C . LEU A 1 78 ? -7.105 -2.480 19.561 1.00 86.56 78 LEU A C 1
ATOM 602 O O . LEU A 1 78 ? -7.890 -3.426 19.637 1.00 86.56 78 LEU A O 1
ATOM 606 N N . ILE A 1 79 ? -5.805 -2.616 19.827 1.00 83.50 79 ILE A N 1
ATOM 607 C CA . ILE A 1 79 ? -5.204 -3.865 20.303 1.00 83.50 79 ILE A CA 1
ATOM 608 C C . ILE A 1 79 ? -4.543 -3.608 21.661 1.00 83.50 79 ILE A C 1
ATOM 610 O O . ILE A 1 79 ? -3.595 -2.829 21.722 1.00 83.50 79 ILE A O 1
ATOM 614 N N . PRO A 1 80 ? -5.015 -4.249 22.750 1.00 77.69 80 PRO A N 1
ATOM 615 C CA . PRO A 1 80 ? -4.380 -4.114 24.056 1.00 77.69 80 PRO A CA 1
ATOM 616 C C . PRO A 1 80 ? -2.905 -4.525 23.991 1.00 77.69 80 PRO A C 1
ATOM 618 O O . PRO A 1 80 ? -2.600 -5.646 23.585 1.00 77.69 80 PRO A O 1
ATOM 621 N N . GLY A 1 81 ? -2.008 -3.625 24.399 1.00 78.81 81 GLY A N 1
ATOM 622 C CA . GLY A 1 81 ? -0.565 -3.884 24.460 1.00 78.81 81 GLY A CA 1
ATOM 623 C C . GLY A 1 81 ? 0.227 -3.567 23.187 1.00 78.81 81 GLY A C 1
ATOM 624 O O . GLY A 1 81 ? 1.428 -3.825 23.174 1.00 78.81 81 GLY A O 1
ATOM 625 N N . ASP A 1 82 ? -0.400 -3.005 22.148 1.00 81.81 82 ASP A N 1
ATOM 626 C CA . ASP A 1 82 ? 0.283 -2.585 20.918 1.00 81.81 82 ASP A CA 1
ATOM 627 C C . ASP A 1 82 ? 0.094 -1.068 20.686 1.00 81.81 82 ASP A C 1
ATOM 629 O O . ASP A 1 82 ? -0.974 -0.646 20.226 1.00 81.81 82 ASP A O 1
ATOM 633 N N . PRO A 1 83 ? 1.094 -0.229 21.030 1.00 80.12 83 PRO A N 1
ATOM 634 C CA . PRO A 1 83 ? 0.966 1.230 20.993 1.00 80.12 83 PRO A CA 1
ATOM 635 C C . PRO A 1 83 ? 0.857 1.792 19.570 1.00 80.12 83 PRO A C 1
ATOM 637 O O . PRO A 1 83 ? 0.377 2.911 19.390 1.00 80.12 83 PRO A O 1
ATOM 640 N N . ASP A 1 84 ? 1.251 1.018 18.557 1.00 82.31 84 ASP A N 1
ATOM 641 C CA . ASP A 1 84 ? 1.195 1.442 17.157 1.00 82.31 84 ASP A CA 1
ATOM 642 C C . ASP A 1 84 ? -0.201 1.233 16.547 1.00 82.31 84 ASP A C 1
ATOM 644 O O . ASP A 1 84 ? -0.520 1.780 15.488 1.00 82.31 84 ASP A O 1
ATOM 648 N N . LYS A 1 85 ? -1.080 0.485 17.231 1.00 86.44 85 LYS A N 1
ATOM 649 C CA . LYS A 1 85 ? -2.418 0.126 16.741 1.00 86.44 85 LYS A CA 1
ATOM 650 C C . LYS A 1 85 ? -3.523 0.961 17.370 1.00 86.44 85 LYS A C 1
ATOM 652 O O . LYS A 1 85 ? -4.434 0.466 18.046 1.00 86.44 85 LYS A O 1
ATOM 657 N N . ILE A 1 86 ? -3.440 2.259 17.103 1.00 90.00 86 ILE A N 1
ATOM 658 C CA . ILE A 1 86 ? -4.379 3.272 17.583 1.00 90.00 86 ILE A CA 1
ATOM 659 C C . ILE A 1 86 ? -5.276 3.803 16.464 1.00 90.00 86 ILE A C 1
ATOM 661 O O . ILE A 1 86 ? -4.892 3.882 15.299 1.00 90.00 86 ILE A O 1
ATOM 665 N N . THR A 1 87 ? -6.481 4.227 16.832 1.00 88.94 87 THR A N 1
ATOM 666 C CA . THR A 1 87 ? -7.386 4.975 15.953 1.00 88.94 87 THR A CA 1
ATOM 667 C C . THR A 1 87 ? -7.891 6.235 16.645 1.00 88.94 87 THR A C 1
ATOM 669 O O . THR A 1 87 ? -7.748 6.392 17.857 1.00 88.94 87 THR A O 1
ATOM 672 N N . LYS A 1 88 ? -8.476 7.152 15.876 1.00 89.31 88 LYS A N 1
ATOM 673 C CA . LYS A 1 88 ? -9.029 8.413 16.376 1.00 89.31 88 LYS A CA 1
ATOM 674 C C . LYS A 1 88 ? -10.542 8.431 16.193 1.00 89.31 88 LYS A C 1
ATOM 676 O O . LYS A 1 88 ? -11.023 8.246 15.079 1.00 89.31 88 LYS A O 1
ATOM 681 N N . ILE A 1 89 ? -11.278 8.694 17.268 1.00 89.69 89 ILE A N 1
ATOM 682 C CA . ILE A 1 89 ? -12.744 8.817 17.271 1.00 89.69 89 ILE A CA 1
ATOM 683 C C . ILE A 1 89 ? -13.168 10.218 17.727 1.00 89.69 89 ILE A C 1
ATOM 685 O O . ILE A 1 89 ? -12.413 10.899 18.414 1.00 89.69 89 ILE A O 1
ATOM 689 N N . GLY A 1 90 ? -14.361 10.676 17.344 1.00 87.50 90 GLY A N 1
ATOM 690 C CA . GLY A 1 90 ? -14.849 12.009 17.723 1.00 87.50 90 GLY A CA 1
ATOM 691 C C . GLY A 1 90 ? -15.051 12.157 19.235 1.00 87.50 90 GLY A C 1
ATOM 692 O O . GLY A 1 90 ? -15.635 11.279 19.873 1.00 87.50 90 GLY A O 1
ATOM 693 N N . SER A 1 91 ? -14.604 13.274 19.818 1.00 85.06 91 SER A N 1
ATOM 694 C CA . SER A 1 91 ? -14.709 13.513 21.266 1.00 85.06 91 SER A CA 1
ATOM 695 C C . SER A 1 91 ? -16.130 13.815 21.750 1.00 85.06 91 SER A C 1
ATOM 697 O O . SER A 1 91 ? -16.432 13.599 22.922 1.00 85.06 91 SER A O 1
ATOM 699 N N . LYS A 1 92 ? -17.028 14.269 20.867 1.00 86.31 92 LYS A N 1
ATOM 700 C CA . LYS A 1 92 ? -18.390 14.705 21.226 1.00 86.31 92 LYS A CA 1
ATOM 701 C C . LYS A 1 92 ? -19.452 13.600 21.192 1.00 86.31 92 LYS A C 1
ATOM 703 O O . LYS A 1 92 ? -20.648 13.883 21.219 1.00 86.31 92 LYS A O 1
ATOM 708 N N . MET A 1 93 ? -19.044 12.334 21.124 1.00 87.12 93 MET A N 1
ATOM 709 C CA . MET A 1 93 ? -19.977 11.204 21.186 1.00 87.12 93 MET A CA 1
ATOM 710 C C . MET A 1 93 ? -20.407 10.943 22.632 1.00 87.12 93 MET A C 1
ATOM 712 O O . MET A 1 93 ? -19.567 11.006 23.536 1.00 87.12 93 MET A O 1
ATOM 716 N N . LYS A 1 94 ? -21.690 10.605 22.831 1.00 91.44 94 LYS A N 1
ATOM 717 C CA . LYS A 1 94 ? -22.206 10.104 24.114 1.00 91.44 94 LYS A CA 1
ATOM 718 C C . LYS A 1 94 ? -21.437 8.848 24.541 1.00 91.44 94 LYS A C 1
ATOM 720 O O . LYS A 1 94 ? -20.967 8.099 23.683 1.00 91.44 94 LYS A O 1
ATOM 725 N N . GLU A 1 95 ? -21.283 8.647 25.847 1.00 90.12 95 GLU A N 1
ATOM 726 C CA . GLU A 1 95 ? -20.447 7.575 26.410 1.00 90.12 95 GLU A CA 1
ATOM 727 C C . GLU A 1 95 ? -20.907 6.178 25.973 1.00 90.12 95 GLU A C 1
ATOM 729 O O . GLU A 1 95 ? -20.089 5.380 25.523 1.00 90.12 95 GLU A O 1
ATOM 734 N N . ASP A 1 96 ? -22.216 5.931 25.976 1.00 92.12 96 ASP A N 1
ATOM 735 C CA . ASP A 1 96 ? -22.837 4.679 25.531 1.00 92.12 96 ASP A CA 1
ATOM 736 C C . ASP A 1 96 ? -22.487 4.333 24.074 1.00 92.12 96 ASP A C 1
ATOM 738 O O . ASP A 1 96 ? -22.025 3.233 23.765 1.00 92.12 96 ASP A O 1
ATOM 742 N N . VAL A 1 97 ? -22.653 5.296 23.166 1.00 91.94 97 VAL A N 1
ATOM 743 C CA . VAL A 1 97 ? -22.340 5.125 21.741 1.00 91.94 97 VAL A CA 1
ATOM 744 C C . VAL A 1 97 ? -20.835 4.980 21.537 1.00 91.94 97 VAL A C 1
ATOM 746 O O . VAL A 1 97 ? -20.387 4.171 20.725 1.00 91.94 97 VAL A O 1
ATOM 749 N N . ARG A 1 98 ? -20.036 5.747 22.282 1.00 91.88 98 ARG A N 1
ATOM 750 C CA . ARG A 1 98 ? -18.575 5.697 22.212 1.00 91.88 98 ARG A CA 1
ATOM 751 C C . ARG A 1 98 ? -18.060 4.303 22.550 1.00 91.88 98 ARG A C 1
ATOM 753 O O . ARG A 1 98 ? -17.269 3.755 21.787 1.00 91.88 98 ARG A O 1
ATOM 760 N N . GLU A 1 99 ? -18.523 3.713 23.647 1.00 91.56 99 GLU A N 1
ATOM 761 C CA . GLU A 1 99 ? -18.132 2.359 24.044 1.00 91.56 99 GLU A CA 1
ATOM 762 C C . GLU A 1 99 ? -18.543 1.311 23.007 1.00 91.56 99 GLU A C 1
ATOM 764 O O . GLU A 1 99 ? -17.749 0.428 22.670 1.00 91.56 99 GLU A O 1
ATOM 769 N N . GLN A 1 100 ? -19.747 1.431 22.439 1.00 93.25 100 GLN A N 1
ATOM 770 C CA . GLN A 1 100 ? -20.208 0.541 21.370 1.00 93.25 100 GLN A CA 1
ATOM 771 C C . GLN A 1 100 ? -19.310 0.621 20.130 1.00 93.25 100 GLN A C 1
ATOM 773 O O . GLN A 1 100 ? -18.932 -0.416 19.579 1.00 93.25 100 GLN A O 1
ATOM 778 N N . VAL A 1 101 ? -18.926 1.832 19.717 1.00 92.56 101 VAL A N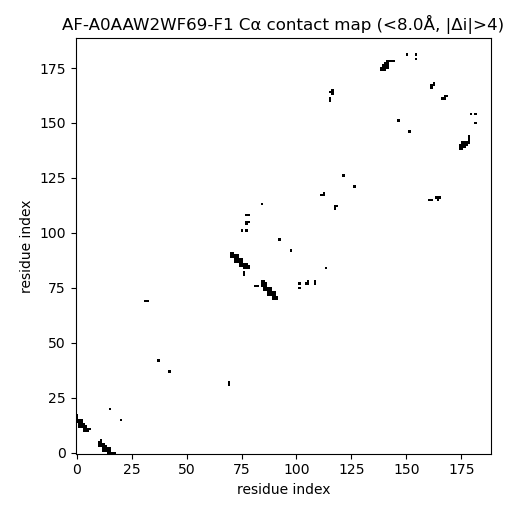 1
ATOM 779 C CA . VAL A 1 101 ? -18.016 2.050 18.584 1.00 92.56 101 VAL A CA 1
ATOM 780 C C . VAL A 1 101 ? -16.644 1.452 18.877 1.00 92.56 101 VAL A C 1
ATOM 782 O O . VAL A 1 101 ? -16.134 0.690 18.061 1.00 92.56 101 VAL A O 1
ATOM 785 N N . ILE A 1 102 ? -16.065 1.720 20.050 1.00 91.19 102 ILE A N 1
ATOM 786 C CA . ILE A 1 102 ? -14.761 1.164 20.439 1.00 91.19 102 ILE A CA 1
ATOM 787 C C . ILE A 1 102 ? -14.800 -0.366 20.424 1.00 91.19 102 ILE A C 1
ATOM 789 O O . ILE A 1 102 ? -13.921 -1.002 19.843 1.00 91.19 102 ILE A O 1
ATOM 793 N N . ASN A 1 103 ? -15.836 -0.972 21.007 1.00 93.25 103 ASN A N 1
ATOM 794 C CA . ASN A 1 103 ? -15.991 -2.423 21.009 1.00 93.25 103 ASN A CA 1
ATOM 795 C C . ASN A 1 103 ? -16.165 -2.991 19.599 1.00 93.25 103 ASN A C 1
ATOM 797 O O . ASN A 1 103 ? -15.602 -4.041 19.298 1.00 93.25 103 ASN A O 1
ATOM 801 N N . CYS A 1 104 ? -16.901 -2.309 18.722 1.00 93.06 104 CYS A N 1
ATOM 802 C CA . CYS A 1 104 ? -17.030 -2.701 17.322 1.00 93.06 104 CYS A CA 1
ATOM 803 C C . CYS A 1 104 ? -15.673 -2.668 16.601 1.00 93.06 104 CYS A C 1
ATOM 805 O O . CYS A 1 104 ? -15.291 -3.647 15.962 1.00 93.06 104 CYS A O 1
ATOM 807 N N . LEU A 1 105 ? -14.905 -1.588 16.760 1.00 92.81 105 LEU A N 1
ATOM 808 C CA . LEU A 1 105 ? -13.590 -1.438 16.132 1.00 92.81 105 LEU A CA 1
ATOM 809 C C . LEU A 1 105 ? -12.590 -2.485 16.643 1.00 92.81 105 LEU A C 1
ATOM 811 O O . LEU A 1 105 ? -11.841 -3.054 15.858 1.00 92.81 105 LEU A O 1
ATOM 815 N N . ARG A 1 106 ? -12.617 -2.796 17.946 1.00 91.75 106 ARG A N 1
ATOM 816 C CA . ARG A 1 106 ? -11.782 -3.848 18.553 1.00 91.75 106 ARG A CA 1
ATOM 817 C C . ARG A 1 106 ? -12.160 -5.253 18.085 1.00 91.75 106 ARG A C 1
ATOM 819 O O . ARG A 1 106 ? -11.276 -6.085 17.893 1.00 91.75 106 ARG A O 1
ATOM 826 N N . LYS A 1 107 ? -13.459 -5.527 17.912 1.00 93.00 107 LYS A N 1
ATOM 827 C CA . LYS A 1 107 ? -13.955 -6.813 17.391 1.00 93.00 107 LYS A CA 1
ATOM 828 C C . LYS A 1 107 ? -13.521 -7.049 15.947 1.00 93.00 107 LYS A C 1
ATOM 830 O O . LYS A 1 107 ? -13.201 -8.180 15.616 1.00 93.00 107 LYS A O 1
ATOM 835 N N . ASN A 1 108 ? -13.468 -5.991 15.141 1.00 90.88 108 ASN A N 1
ATOM 836 C CA . ASN A 1 108 ? -13.070 -6.038 13.734 1.00 90.88 108 ASN A CA 1
ATOM 837 C C . ASN A 1 108 ? -11.643 -5.496 13.528 1.00 90.88 108 ASN A C 1
ATOM 839 O O . ASN A 1 108 ? -11.377 -4.766 12.581 1.00 90.88 108 ASN A O 1
ATOM 843 N N . LYS A 1 109 ? -10.714 -5.768 14.449 1.00 87.19 109 LYS A N 1
ATOM 844 C CA . LYS A 1 109 ? -9.334 -5.240 14.391 1.00 87.19 109 LYS A CA 1
ATOM 845 C C . LYS A 1 109 ? -8.516 -5.745 13.190 1.00 87.19 109 LYS A C 1
ATOM 847 O O . LYS A 1 109 ? -7.483 -5.162 12.867 1.00 87.19 109 LYS A O 1
ATOM 852 N N . ASP A 1 110 ? -8.962 -6.839 12.587 1.00 84.88 110 ASP A N 1
ATOM 853 C CA . ASP A 1 110 ? -8.403 -7.539 11.431 1.00 84.88 110 ASP A CA 1
ATOM 854 C C . ASP A 1 110 ? -8.727 -6.861 10.093 1.00 84.88 110 ASP A C 1
ATOM 856 O O . ASP A 1 110 ? -7.993 -7.047 9.132 1.00 84.88 110 ASP A O 1
ATOM 860 N N . ILE A 1 111 ? -9.764 -6.016 10.030 1.00 86.00 111 ILE A N 1
ATOM 861 C CA . ILE A 1 111 ? -10.105 -5.276 8.799 1.00 86.00 111 ILE A CA 1
ATOM 862 C C . ILE A 1 111 ? -9.149 -4.104 8.524 1.00 86.00 111 ILE A C 1
ATOM 864 O O . ILE A 1 111 ? -9.209 -3.481 7.464 1.00 86.00 111 ILE A O 1
ATOM 868 N N . PHE A 1 112 ? -8.325 -3.733 9.507 1.00 87.50 112 PHE A N 1
ATOM 869 C CA . PHE A 1 112 ? -7.416 -2.598 9.412 1.00 87.50 112 PHE A CA 1
ATOM 870 C C . PHE A 1 112 ? -6.079 -3.016 8.815 1.00 87.50 112 PHE A C 1
ATOM 872 O O . PHE A 1 112 ? -5.464 -3.991 9.237 1.00 87.50 112 PHE A O 1
ATOM 879 N N . ALA A 1 113 ? -5.582 -2.192 7.897 1.00 87.19 113 ALA A N 1
ATOM 880 C CA . ALA A 1 113 ? -4.255 -2.351 7.336 1.00 87.19 113 ALA A CA 1
ATOM 881 C C . ALA A 1 113 ? -3.200 -1.650 8.205 1.00 87.19 113 ALA A C 1
ATOM 883 O O . ALA A 1 113 ? -2.891 -0.475 7.993 1.00 87.19 113 ALA A O 1
ATOM 884 N N . TRP A 1 114 ? -2.669 -2.358 9.202 1.00 86.00 114 TRP A N 1
ATOM 885 C CA . TRP A 1 114 ? -1.647 -1.831 10.118 1.00 86.00 114 TRP A CA 1
ATOM 886 C C . TRP A 1 114 ? -0.279 -1.704 9.448 1.00 86.00 114 TRP A C 1
ATOM 888 O O . TRP A 1 114 ? 0.480 -0.767 9.693 1.00 86.00 114 TRP A O 1
ATOM 898 N N . THR A 1 115 ? 0.026 -2.649 8.571 1.00 82.94 115 THR A N 1
ATOM 899 C CA . THR A 1 115 ? 1.248 -2.728 7.789 1.00 82.94 115 THR A CA 1
ATOM 900 C C . THR A 1 115 ? 0.910 -2.867 6.310 1.00 82.94 115 THR A C 1
ATOM 902 O O . THR A 1 115 ? -0.212 -3.186 5.923 1.00 82.94 115 THR A O 1
ATOM 905 N N . SER A 1 116 ? 1.901 -2.669 5.441 1.00 78.31 116 SER A N 1
ATOM 906 C CA . SER A 1 116 ? 1.708 -2.876 4.001 1.00 78.31 116 SER A CA 1
ATOM 907 C C . SER A 1 116 ? 1.368 -4.324 3.637 1.00 78.31 116 SER A C 1
ATOM 909 O O . SER A 1 116 ? 0.823 -4.538 2.563 1.00 78.31 116 SER A O 1
ATOM 911 N N . LYS A 1 117 ? 1.661 -5.298 4.510 1.00 80.50 117 LYS A N 1
ATOM 912 C CA . LYS A 1 117 ? 1.302 -6.705 4.292 1.00 80.50 117 LYS A CA 1
ATOM 913 C C . LYS A 1 117 ? -0.187 -6.961 4.493 1.00 80.50 117 LYS A C 1
ATOM 915 O O . LYS A 1 117 ? -0.746 -7.762 3.767 1.00 80.50 117 LYS A O 1
ATOM 920 N N . ASP A 1 118 ? -0.816 -6.231 5.410 1.00 82.44 118 ASP A N 1
ATOM 921 C CA . ASP A 1 118 ? -2.242 -6.378 5.727 1.00 82.44 118 ASP A CA 1
ATOM 922 C C . ASP A 1 118 ? -3.150 -5.847 4.601 1.00 82.44 118 ASP A C 1
ATOM 924 O O . ASP A 1 118 ? -4.352 -6.095 4.584 1.00 82.44 118 ASP A O 1
ATOM 928 N N . LEU A 1 119 ? -2.583 -5.119 3.632 1.00 82.12 119 LEU A N 1
ATOM 929 C CA . LEU A 1 119 ? -3.249 -4.759 2.379 1.00 82.12 119 LEU A CA 1
ATOM 930 C C . LEU A 1 119 ? -3.241 -5.956 1.418 1.00 82.12 119 LEU A C 1
ATOM 932 O O . LEU A 1 119 ? -2.684 -5.877 0.318 1.00 82.12 119 LEU A O 1
ATOM 936 N N . GLU A 1 120 ? -3.828 -7.070 1.841 1.00 74.81 120 GLU A N 1
ATOM 937 C CA . GLU A 1 120 ? -4.067 -8.211 0.968 1.00 74.81 120 GLU A CA 1
ATOM 938 C C . GLU A 1 120 ? -5.206 -7.839 0.011 1.00 74.81 120 GLU A C 1
ATOM 940 O O . GLU A 1 120 ? -6.324 -7.512 0.413 1.00 74.81 120 GLU A O 1
ATOM 945 N N . GLY A 1 121 ? -4.888 -7.770 -1.282 1.00 78.25 121 GLY A N 1
ATOM 946 C CA . GLY A 1 121 ? -5.881 -7.501 -2.317 1.00 78.25 121 GLY A CA 1
ATOM 947 C C . GLY A 1 121 ? -6.874 -8.655 -2.468 1.00 78.25 121 GLY A C 1
ATOM 948 O O . GLY A 1 121 ? -6.759 -9.701 -1.836 1.00 78.25 121 GLY A O 1
ATOM 949 N N . ILE A 1 122 ? -7.843 -8.487 -3.366 1.00 83.44 122 ILE A N 1
ATOM 950 C CA . ILE A 1 122 ? -8.707 -9.602 -3.764 1.00 83.44 122 ILE A CA 1
ATOM 951 C C . ILE A 1 122 ? -7.859 -10.613 -4.545 1.00 83.44 122 ILE A C 1
ATOM 953 O O . ILE A 1 122 ? -7.066 -10.216 -5.403 1.00 83.44 122 ILE A O 1
ATOM 957 N N . ASP A 1 123 ? -8.033 -11.904 -4.254 1.00 83.38 123 ASP A N 1
ATOM 958 C CA . ASP A 1 123 ? -7.328 -12.977 -4.952 1.00 83.38 123 ASP A CA 1
ATOM 959 C C . ASP A 1 123 ? -7.559 -12.863 -6.478 1.00 83.38 123 ASP A C 1
ATOM 961 O O . ASP A 1 123 ? -8.716 -12.806 -6.919 1.00 83.38 123 ASP A O 1
ATOM 965 N N . PRO A 1 124 ? -6.495 -12.836 -7.307 1.00 84.12 124 PRO A N 1
ATOM 966 C CA . PRO A 1 124 ? -6.620 -12.751 -8.761 1.00 84.12 124 PRO A CA 1
ATOM 967 C C . PRO A 1 124 ? -7.480 -13.857 -9.394 1.00 84.12 124 PRO A C 1
ATOM 969 O O . PRO A 1 124 ? -8.041 -13.648 -10.472 1.00 84.12 124 PRO A O 1
ATOM 972 N N . SER A 1 125 ? -7.601 -15.019 -8.741 1.00 88.25 125 SER A N 1
ATOM 973 C CA . SER A 1 125 ? -8.484 -16.115 -9.163 1.00 88.25 125 SER A CA 1
ATOM 974 C C . SER A 1 125 ? -9.972 -15.788 -9.010 1.00 88.25 125 SER A C 1
ATOM 976 O O . SER A 1 125 ? -10.792 -16.345 -9.739 1.00 88.25 125 SER A O 1
ATOM 978 N N . VAL A 1 126 ? -10.323 -14.868 -8.107 1.00 91.25 126 VAL A N 1
ATOM 979 C CA . VAL A 1 126 ? -11.700 -14.407 -7.890 1.00 91.25 126 VAL A CA 1
ATOM 980 C C . VAL A 1 126 ? -12.057 -13.333 -8.910 1.00 91.25 126 VAL A C 1
ATOM 982 O O . VAL A 1 126 ? -13.059 -13.445 -9.614 1.00 91.25 126 VAL A O 1
ATOM 985 N N . ILE A 1 127 ? -11.242 -12.280 -8.999 1.00 88.19 127 ILE A N 1
ATOM 986 C CA . ILE A 1 127 ? -11.434 -11.202 -9.970 1.00 88.19 127 ILE A CA 1
ATOM 987 C C . ILE A 1 127 ? -10.097 -10.554 -10.315 1.00 88.19 127 ILE A C 1
ATOM 989 O O . ILE A 1 127 ? -9.306 -10.198 -9.447 1.00 88.19 127 ILE A O 1
ATOM 993 N N . THR A 1 128 ? -9.864 -10.354 -11.609 1.00 89.62 128 THR A N 1
ATOM 994 C CA . THR A 1 128 ? -8.698 -9.630 -12.117 1.00 89.62 128 THR A CA 1
ATOM 995 C C . THR A 1 128 ? -9.162 -8.516 -13.047 1.00 89.62 128 THR A C 1
ATOM 997 O O . THR A 1 128 ? -10.013 -8.721 -13.912 1.00 89.62 128 THR A O 1
ATOM 1000 N N . HIS A 1 129 ? -8.582 -7.326 -12.897 1.00 89.06 129 HIS A N 1
ATOM 1001 C CA . HIS A 1 129 ? -8.783 -6.241 -13.851 1.00 89.06 129 HIS A CA 1
ATOM 1002 C C . HIS A 1 129 ? -7.885 -6.439 -15.073 1.00 89.06 129 HIS A C 1
ATOM 1004 O O . HIS A 1 129 ? -6.666 -6.545 -14.945 1.00 89.06 129 HIS A O 1
ATOM 1010 N N . HIS A 1 130 ? -8.481 -6.435 -16.264 1.00 87.25 130 HIS A N 1
ATOM 1011 C CA . HIS A 1 130 ? -7.743 -6.437 -17.522 1.00 87.25 130 HIS A CA 1
ATOM 1012 C C . HIS A 1 130 ? -7.744 -5.032 -18.129 1.00 87.25 130 HIS A C 1
ATOM 1014 O O . HIS A 1 130 ? -8.804 -4.443 -18.358 1.00 87.25 130 HIS A O 1
ATOM 1020 N N . LEU A 1 131 ? -6.558 -4.486 -18.401 1.00 88.00 131 LEU A N 1
ATOM 1021 C CA . LEU A 1 131 ? -6.436 -3.222 -19.117 1.00 88.00 131 LEU A CA 1
ATOM 1022 C C . LEU A 1 131 ? -6.657 -3.483 -20.611 1.00 88.00 131 LEU A C 1
ATOM 1024 O O . LEU A 1 131 ? -5.838 -4.132 -21.255 1.00 88.00 131 LEU A O 1
ATOM 1028 N N . ASN A 1 132 ? -7.766 -2.990 -21.163 1.00 87.94 132 ASN A N 1
ATOM 1029 C CA . ASN A 1 132 ? -8.049 -3.134 -22.588 1.00 87.94 132 ASN A CA 1
ATOM 1030 C C . ASN A 1 132 ? -7.231 -2.105 -23.385 1.00 87.94 132 ASN A C 1
ATOM 1032 O O . ASN A 1 132 ? -7.541 -0.913 -23.365 1.00 87.94 132 ASN A O 1
ATOM 1036 N N . LEU A 1 133 ? -6.156 -2.563 -24.025 1.00 86.31 133 LEU A N 1
ATOM 1037 C CA . LEU A 1 133 ? -5.268 -1.738 -24.841 1.00 86.31 133 LEU A CA 1
ATOM 1038 C C . LEU A 1 133 ? -5.607 -1.910 -26.322 1.00 86.31 133 LEU A C 1
ATOM 1040 O O . LEU A 1 133 ? -5.904 -3.014 -26.772 1.00 86.31 133 LEU A O 1
ATOM 1044 N N . ASP A 1 134 ? -5.531 -0.818 -27.081 1.00 91.06 134 ASP A N 1
ATOM 1045 C CA . ASP A 1 134 ? -5.626 -0.877 -28.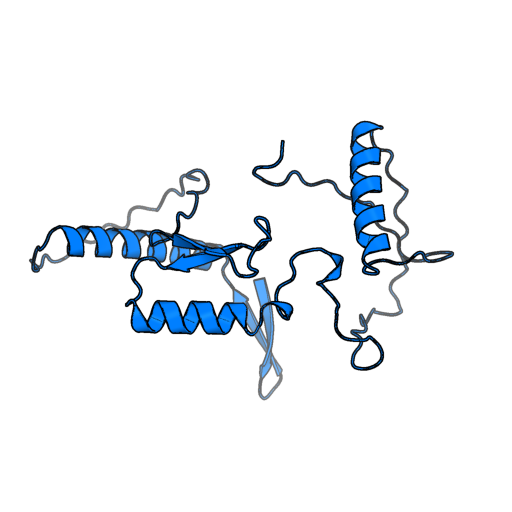539 1.00 91.06 134 ASP A CA 1
ATOM 1046 C C . ASP A 1 134 ? -4.411 -1.656 -29.089 1.00 91.06 134 ASP A C 1
ATOM 1048 O O . ASP A 1 134 ? -3.271 -1.241 -28.845 1.00 91.06 134 ASP A O 1
ATOM 1052 N N . PRO A 1 135 ? -4.618 -2.770 -29.819 1.00 87.56 135 PRO A N 1
ATOM 1053 C CA . PRO A 1 135 ? -3.533 -3.621 -30.308 1.00 87.56 135 PRO A CA 1
ATOM 1054 C C . PRO A 1 135 ? -2.623 -2.927 -31.330 1.00 87.56 135 PRO A C 1
ATOM 1056 O O . PRO A 1 135 ? -1.537 -3.422 -31.622 1.00 87.56 135 PRO A O 1
ATOM 1059 N N . THR A 1 136 ? -3.037 -1.786 -31.885 1.00 93.56 136 THR A N 1
ATOM 1060 C CA . THR A 1 136 ? -2.209 -0.996 -32.803 1.00 93.56 136 THR A CA 1
ATOM 1061 C C . THR A 1 136 ? -1.139 -0.170 -32.079 1.00 93.56 136 THR A C 1
ATOM 1063 O O . THR A 1 136 ? -0.171 0.279 -32.704 1.00 93.56 136 THR A O 1
ATOM 1066 N N . ILE A 1 137 ? -1.271 0.020 -30.760 1.00 91.62 137 ILE A N 1
ATOM 1067 C CA . ILE A 1 137 ? -0.339 0.813 -29.960 1.00 91.62 137 ILE A CA 1
ATOM 1068 C C . ILE A 1 137 ? 0.902 -0.008 -29.621 1.00 91.62 137 ILE A C 1
ATOM 1070 O O . ILE A 1 137 ? 0.844 -1.072 -29.007 1.00 91.62 137 ILE A O 1
ATOM 1074 N N . LYS A 1 138 ? 2.064 0.542 -29.977 1.00 92.19 138 LYS A N 1
ATOM 1075 C CA . LYS A 1 138 ? 3.356 -0.083 -29.693 1.00 92.19 138 LYS A CA 1
ATOM 1076 C C . LYS A 1 138 ? 3.744 0.097 -28.218 1.00 92.19 138 LYS A C 1
ATOM 1078 O O . LYS A 1 138 ? 3.655 1.221 -27.715 1.00 92.19 138 LYS A O 1
ATOM 1083 N N . PRO A 1 139 ? 4.251 -0.956 -27.552 1.00 93.06 139 PRO A N 1
ATOM 1084 C CA . PRO A 1 139 ? 4.826 -0.841 -26.219 1.00 93.06 139 PRO A CA 1
ATOM 1085 C C . PRO A 1 139 ? 5.975 0.164 -26.153 1.00 93.06 139 PRO A C 1
ATOM 1087 O O . PRO A 1 139 ? 6.799 0.259 -27.066 1.00 93.06 139 PRO A O 1
ATOM 1090 N N . VAL A 1 140 ? 6.047 0.908 -25.048 1.00 93.38 140 VAL A N 1
ATOM 1091 C CA . VAL A 1 140 ? 7.100 1.903 -24.811 1.00 93.38 140 VAL A CA 1
ATOM 1092 C C . VAL A 1 140 ? 7.987 1.462 -23.652 1.00 93.38 140 VAL A C 1
ATOM 1094 O O . VAL A 1 140 ? 7.525 1.312 -22.519 1.00 93.38 140 VAL A O 1
ATOM 1097 N N . LYS A 1 141 ? 9.291 1.332 -23.924 1.00 94.50 141 LYS A N 1
ATOM 1098 C CA . LYS A 1 141 ? 10.328 1.139 -22.902 1.00 94.50 141 LYS A CA 1
ATOM 1099 C C . LYS A 1 141 ? 11.084 2.439 -22.681 1.00 94.50 141 LYS A C 1
ATOM 1101 O O . LYS A 1 141 ? 11.905 2.843 -23.503 1.00 94.50 141 LYS A O 1
ATOM 1106 N N . GLN A 1 142 ? 10.820 3.104 -21.564 1.00 95.06 142 GLN A N 1
ATOM 1107 C CA . GLN A 1 142 ? 11.581 4.281 -21.177 1.00 95.06 142 GLN A CA 1
ATOM 1108 C C . GLN A 1 142 ? 13.004 3.884 -20.774 1.00 95.06 142 GLN A C 1
ATOM 1110 O O . GLN A 1 142 ? 13.221 2.924 -20.036 1.00 95.06 142 GLN A O 1
ATOM 1115 N N . LYS A 1 143 ? 13.991 4.656 -21.238 1.00 92.94 143 LYS A N 1
ATOM 1116 C CA . LYS A 1 143 ? 15.385 4.496 -20.813 1.00 92.94 143 LYS A CA 1
ATOM 1117 C C . LYS A 1 143 ? 15.486 4.734 -19.306 1.00 92.94 143 LYS A C 1
ATOM 1119 O O . LYS A 1 143 ? 15.025 5.773 -18.828 1.00 92.94 143 LYS A O 1
ATOM 1124 N N . LYS A 1 144 ? 16.129 3.805 -18.587 1.00 90.56 144 LYS A N 1
ATOM 1125 C CA . LYS A 1 144 ? 16.340 3.897 -17.136 1.00 90.56 144 LYS A CA 1
ATOM 1126 C C . LYS A 1 144 ? 16.996 5.230 -16.774 1.00 90.56 144 LYS A C 1
ATOM 1128 O O . LYS A 1 144 ? 18.067 5.566 -17.286 1.00 90.56 144 LYS A O 1
ATOM 1133 N N . ARG A 1 145 ? 16.366 5.971 -15.867 1.00 92.44 145 ARG A N 1
ATOM 1134 C CA . ARG A 1 145 ? 16.932 7.195 -15.297 1.00 92.44 145 ARG A CA 1
ATOM 1135 C C . ARG A 1 145 ? 17.984 6.848 -14.242 1.00 92.44 145 ARG A C 1
ATOM 1137 O O . ARG A 1 145 ? 17.755 5.988 -13.398 1.00 92.44 145 ARG A O 1
ATOM 1144 N N . HIS A 1 146 ? 19.127 7.528 -14.290 1.00 91.19 146 HIS A N 1
ATOM 1145 C CA . HIS A 1 146 ? 20.128 7.454 -13.230 1.00 91.19 146 HIS A CA 1
ATOM 1146 C C . HIS A 1 146 ? 19.753 8.428 -12.108 1.00 91.19 146 HIS A C 1
ATOM 1148 O O . HIS A 1 146 ? 19.497 9.608 -12.377 1.00 91.19 146 HIS A O 1
ATOM 1154 N N . PHE A 1 147 ? 19.701 7.942 -10.870 1.00 91.75 147 PHE A N 1
ATOM 1155 C CA . PHE A 1 147 ? 19.506 8.777 -9.692 1.00 91.75 147 PHE A CA 1
ATOM 1156 C C . PHE A 1 147 ? 20.809 8.890 -8.904 1.00 91.75 147 PHE A C 1
ATOM 1158 O O . PHE A 1 147 ? 21.772 8.166 -9.130 1.00 91.75 147 PHE A O 1
ATOM 1165 N N . ARG A 1 148 ? 20.854 9.861 -7.988 1.00 93.50 148 ARG A N 1
ATOM 1166 C CA . ARG A 1 148 ? 21.949 9.944 -7.019 1.00 93.50 148 ARG A CA 1
ATOM 1167 C C . ARG A 1 148 ? 21.836 8.774 -6.029 1.00 93.50 148 ARG A C 1
ATOM 1169 O O . ARG A 1 148 ? 20.705 8.387 -5.728 1.00 93.50 148 ARG A O 1
ATOM 1176 N N . PRO A 1 149 ? 22.949 8.303 -5.435 1.00 94.00 149 PRO A N 1
ATOM 1177 C CA . PRO A 1 149 ? 22.941 7.163 -4.514 1.00 94.00 149 PRO A CA 1
ATOM 1178 C C . PRO A 1 149 ? 21.939 7.284 -3.358 1.00 94.00 149 PRO A C 1
ATOM 1180 O O . PRO A 1 149 ? 21.317 6.302 -2.971 1.00 94.00 149 PRO A O 1
ATOM 1183 N N . GLU A 1 150 ? 21.736 8.491 -2.825 1.00 92.69 150 GLU A N 1
ATOM 1184 C CA . GLU A 1 150 ? 20.746 8.763 -1.771 1.00 92.69 150 GLU A CA 1
ATOM 1185 C C . GLU A 1 150 ? 19.315 8.431 -2.216 1.00 92.69 150 GLU A C 1
ATOM 1187 O O . GLU A 1 150 ? 18.565 7.773 -1.502 1.00 92.69 150 GLU A O 1
ATOM 1192 N N . LYS A 1 151 ? 18.953 8.843 -3.434 1.00 92.31 151 LYS A N 1
ATOM 1193 C CA . LYS A 1 151 ? 17.632 8.603 -4.022 1.00 92.31 151 LYS A CA 1
ATOM 1194 C C . LYS A 1 151 ? 17.453 7.143 -4.420 1.00 92.31 151 LYS A C 1
ATOM 1196 O O . LYS A 1 151 ? 16.375 6.598 -4.213 1.00 92.31 151 LYS A O 1
ATOM 1201 N N . ASP A 1 152 ? 18.502 6.506 -4.936 1.00 92.69 152 ASP A N 1
ATOM 1202 C CA . ASP A 1 152 ? 18.473 5.078 -5.261 1.00 92.69 152 ASP A CA 1
ATOM 1203 C C . ASP A 1 152 ? 18.227 4.216 -4.018 1.00 92.69 152 ASP A C 1
ATOM 1205 O O . ASP A 1 152 ? 17.439 3.278 -4.088 1.00 92.69 152 ASP A O 1
ATOM 1209 N N . LYS A 1 153 ? 18.816 4.563 -2.864 1.00 93.88 153 LYS A N 1
ATOM 1210 C CA . LYS A 1 153 ? 18.544 3.869 -1.593 1.00 93.88 153 LYS A CA 1
ATOM 1211 C C . LYS A 1 153 ? 17.073 3.961 -1.185 1.00 93.88 153 LYS A C 1
ATOM 1213 O O . LYS A 1 153 ? 16.501 2.957 -0.773 1.00 93.88 153 LYS A O 1
ATOM 1218 N N . ILE A 1 154 ? 16.454 5.135 -1.335 1.00 92.75 154 ILE A N 1
ATOM 1219 C CA . ILE A 1 154 ? 15.023 5.328 -1.047 1.00 92.75 154 ILE A CA 1
ATOM 1220 C C . ILE A 1 154 ? 14.171 4.469 -1.989 1.00 92.75 154 ILE A C 1
ATOM 1222 O O . ILE A 1 154 ? 13.283 3.752 -1.534 1.00 92.75 154 ILE A O 1
ATOM 1226 N N . ILE A 1 155 ? 14.472 4.497 -3.292 1.00 92.81 155 ILE A N 1
ATOM 1227 C CA . ILE A 1 155 ? 13.759 3.695 -4.297 1.00 92.81 155 ILE A CA 1
ATOM 1228 C C . ILE A 1 155 ? 13.887 2.201 -3.976 1.00 92.81 155 ILE A C 1
ATOM 1230 O O . ILE A 1 155 ? 12.886 1.495 -3.973 1.00 92.81 155 ILE A O 1
ATOM 1234 N N . GLN A 1 156 ? 15.095 1.719 -3.676 1.00 93.81 156 GLN A N 1
ATOM 1235 C CA . GLN A 1 156 ? 15.331 0.318 -3.318 1.00 93.81 156 GLN A CA 1
ATOM 1236 C C . GLN A 1 156 ? 14.593 -0.083 -2.038 1.00 93.81 156 GLN A C 1
ATOM 1238 O O . GLN A 1 156 ? 13.998 -1.156 -2.003 1.00 93.81 156 GLN A O 1
ATOM 1243 N N . GLY A 1 157 ? 14.594 0.770 -1.010 1.00 93.94 157 GLY A N 1
ATOM 1244 C CA . GLY A 1 157 ? 13.864 0.520 0.232 1.00 93.94 157 GLY A CA 1
ATOM 1245 C C . GLY A 1 157 ? 12.365 0.335 -0.005 1.00 93.94 157 GLY A C 1
ATOM 1246 O O . GLY A 1 157 ? 11.789 -0.652 0.452 1.00 93.94 157 GLY A O 1
ATOM 1247 N N . GLU A 1 158 ? 11.751 1.230 -0.781 1.00 92.75 158 GLU A N 1
ATOM 1248 C CA . GLU A 1 158 ? 10.320 1.145 -1.087 1.00 92.75 158 GLU A CA 1
ATOM 1249 C C . GLU A 1 158 ? 9.996 -0.052 -1.996 1.00 92.75 158 GLU A C 1
ATOM 1251 O O . GLU A 1 158 ? 9.041 -0.780 -1.739 1.00 92.75 158 GLU A O 1
ATOM 1256 N N . VAL A 1 159 ? 10.820 -0.328 -3.015 1.00 93.25 159 VAL A N 1
ATOM 1257 C CA . VAL A 1 159 ? 10.641 -1.506 -3.884 1.00 93.25 159 VAL A CA 1
ATOM 1258 C C . VAL A 1 159 ? 10.735 -2.802 -3.079 1.00 93.25 159 VAL A C 1
ATOM 1260 O O . VAL A 1 159 ? 9.879 -3.670 -3.232 1.00 93.25 159 VAL A O 1
ATOM 1263 N N . ASN A 1 160 ? 11.714 -2.928 -2.179 1.00 94.06 160 ASN A N 1
ATOM 1264 C CA . ASN A 1 160 ? 11.855 -4.104 -1.318 1.00 94.06 160 ASN A CA 1
ATOM 1265 C C . ASN A 1 160 ? 10.657 -4.270 -0.379 1.00 94.06 160 ASN A C 1
ATOM 1267 O O . ASN A 1 160 ? 10.207 -5.390 -0.151 1.00 94.06 160 ASN A O 1
ATOM 1271 N N . LYS A 1 161 ? 10.113 -3.164 0.137 1.00 91.12 161 LYS A N 1
ATOM 1272 C CA . LYS A 1 161 ? 8.906 -3.175 0.968 1.00 91.12 161 LYS A CA 1
ATOM 1273 C C . LYS A 1 161 ? 7.690 -3.686 0.190 1.00 91.12 161 LYS A C 1
ATOM 1275 O O . LYS A 1 161 ? 6.969 -4.541 0.697 1.00 91.12 161 LYS A O 1
ATOM 1280 N N . LEU A 1 162 ? 7.493 -3.214 -1.043 1.00 91.06 162 LEU A N 1
ATOM 1281 C CA . LEU A 1 162 ? 6.404 -3.669 -1.915 1.00 91.06 162 LEU A CA 1
ATOM 1282 C C . LEU A 1 162 ? 6.580 -5.133 -2.350 1.00 91.06 162 LEU A C 1
ATOM 1284 O O . LEU A 1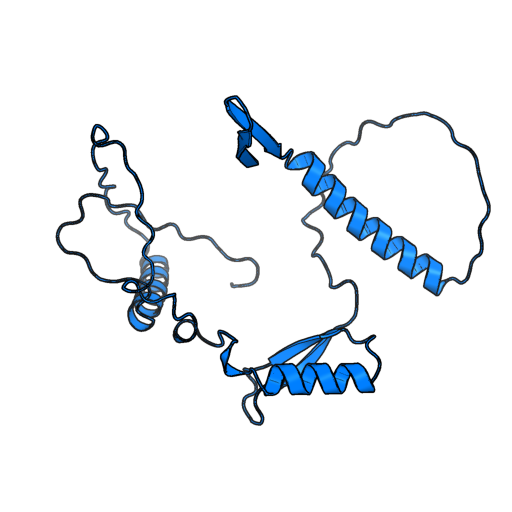 162 ? 5.597 -5.869 -2.412 1.00 91.06 162 LEU A O 1
ATOM 1288 N N . LEU A 1 163 ? 7.818 -5.567 -2.615 1.00 92.19 163 LEU A N 1
ATOM 1289 C CA . LEU A 1 163 ? 8.144 -6.966 -2.917 1.00 92.19 163 LEU A CA 1
ATOM 1290 C C . LEU A 1 163 ? 7.846 -7.873 -1.719 1.00 92.19 163 LEU A C 1
ATOM 1292 O O . LEU A 1 163 ? 7.198 -8.902 -1.873 1.00 92.19 163 LEU A O 1
ATOM 1296 N N . ALA A 1 164 ? 8.263 -7.476 -0.514 1.00 90.06 164 ALA A N 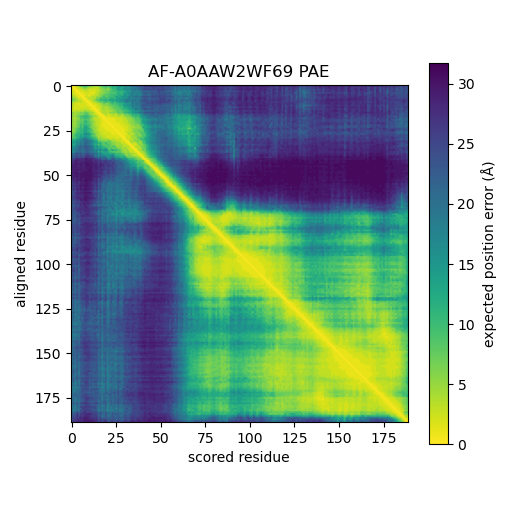1
ATOM 1297 C CA . ALA A 1 164 ? 8.013 -8.229 0.714 1.00 90.06 164 ALA A CA 1
ATOM 1298 C C . ALA A 1 164 ? 6.522 -8.296 1.094 1.00 90.06 164 ALA A C 1
ATOM 1300 O O . ALA A 1 164 ? 6.124 -9.202 1.826 1.00 90.06 164 ALA A O 1
ATOM 1301 N N . ALA A 1 165 ? 5.716 -7.340 0.623 1.00 87.38 165 ALA A N 1
ATOM 1302 C CA . ALA A 1 165 ? 4.259 -7.349 0.745 1.00 87.38 165 ALA A CA 1
ATOM 1303 C C . ALA A 1 165 ? 3.553 -8.138 -0.376 1.00 87.38 165 ALA A C 1
ATOM 1305 O O . ALA A 1 165 ? 2.343 -8.306 -0.322 1.00 87.38 165 ALA A O 1
ATOM 1306 N N . GLY A 1 166 ? 4.274 -8.603 -1.404 1.00 87.94 166 GLY A N 1
ATOM 1307 C CA . GLY A 1 166 ? 3.687 -9.310 -2.548 1.00 87.94 166 GLY A CA 1
ATOM 1308 C C . GLY A 1 166 ? 2.880 -8.420 -3.504 1.00 87.94 166 GLY A C 1
ATOM 1309 O O . GLY A 1 166 ? 2.234 -8.929 -4.417 1.00 87.94 166 GLY A O 1
ATOM 1310 N N . HIS A 1 167 ? 2.919 -7.093 -3.334 1.00 86.44 167 HIS A N 1
ATOM 1311 C CA . HIS A 1 167 ? 2.176 -6.138 -4.172 1.00 86.44 167 HIS A CA 1
ATOM 1312 C C . HIS A 1 167 ? 2.789 -5.965 -5.560 1.00 86.44 167 HIS A C 1
ATOM 1314 O O . HIS A 1 167 ? 2.094 -5.646 -6.524 1.00 86.44 167 HIS A O 1
ATOM 1320 N N . VAL A 1 168 ? 4.102 -6.161 -5.663 1.00 91.31 168 VAL A N 1
ATOM 1321 C CA . VAL A 1 168 ? 4.839 -6.159 -6.928 1.00 91.31 168 VAL A CA 1
ATOM 1322 C C . VAL A 1 168 ? 5.598 -7.469 -7.074 1.00 91.31 168 VAL A C 1
ATOM 1324 O O . VAL A 1 168 ? 5.928 -8.128 -6.091 1.00 91.31 168 VAL A O 1
ATOM 1327 N N . ARG A 1 169 ? 5.885 -7.844 -8.319 1.00 91.75 169 ARG A N 1
ATOM 1328 C CA . ARG A 1 169 ? 6.638 -9.051 -8.662 1.00 91.75 169 ARG A CA 1
ATOM 1329 C C . ARG A 1 169 ? 7.648 -8.748 -9.751 1.00 91.75 169 ARG A C 1
ATOM 1331 O O . ARG A 1 169 ? 7.449 -7.834 -10.553 1.00 91.75 169 ARG A O 1
ATOM 1338 N N . GLU A 1 170 ? 8.710 -9.534 -9.793 1.00 94.06 170 GLU A N 1
ATOM 1339 C CA . GLU A 1 170 ? 9.681 -9.453 -10.874 1.00 94.06 170 GLU A CA 1
ATOM 1340 C C . GLU A 1 170 ? 9.081 -10.000 -12.178 1.00 94.06 170 GLU A C 1
ATOM 1342 O O . GLU A 1 170 ? 8.328 -10.976 -12.180 1.00 94.06 170 GLU A O 1
ATOM 1347 N N . ILE A 1 171 ? 9.402 -9.348 -13.296 1.00 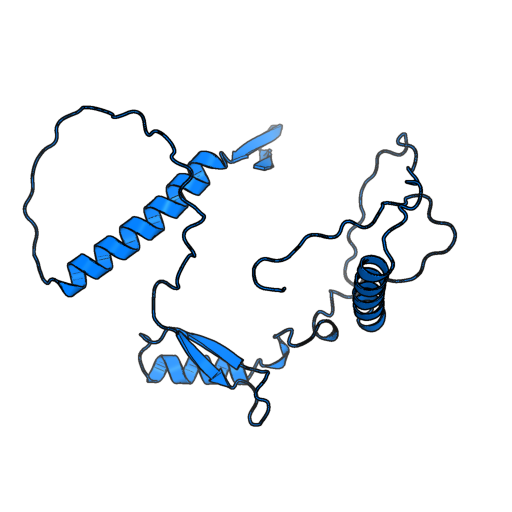93.56 171 ILE A N 1
ATOM 1348 C CA . ILE A 1 171 ? 8.999 -9.771 -14.636 1.00 93.56 171 ILE A CA 1
ATOM 1349 C C . ILE A 1 171 ? 10.227 -9.824 -15.539 1.00 93.56 171 ILE A C 1
ATOM 1351 O O . ILE A 1 171 ? 11.041 -8.900 -15.563 1.00 93.56 171 ILE A O 1
ATOM 1355 N N . GLN A 1 172 ? 10.346 -10.908 -16.300 1.00 93.94 172 GLN A N 1
ATOM 1356 C CA . GLN A 1 172 ? 11.412 -11.075 -17.279 1.00 93.94 172 GLN A CA 1
ATOM 1357 C C . GLN A 1 172 ? 10.991 -10.443 -18.610 1.00 93.94 172 GLN A C 1
ATOM 1359 O O . GLN A 1 172 ? 9.861 -10.617 -19.059 1.00 93.94 172 GLN A O 1
ATOM 1364 N N . PHE A 1 173 ? 11.909 -9.704 -19.235 1.00 89.62 173 PHE A N 1
ATOM 1365 C CA . PHE A 1 173 ? 11.738 -9.088 -20.560 1.00 89.62 173 PHE A CA 1
ATOM 1366 C C . PHE A 1 173 ? 10.483 -8.195 -20.727 1.00 89.62 173 PHE A C 1
ATOM 1368 O O . PHE A 1 173 ? 9.709 -8.395 -21.662 1.00 89.62 173 PHE A O 1
ATOM 1375 N N . PRO A 1 174 ? 10.281 -7.155 -19.890 1.00 91.62 174 PRO A N 1
ATOM 1376 C CA . PRO A 1 174 ? 9.095 -6.305 -19.985 1.00 91.62 174 PRO A CA 1
ATOM 1377 C C . PRO A 1 174 ? 9.032 -5.548 -21.317 1.00 91.62 174 PRO A C 1
ATOM 1379 O O . PRO A 1 174 ? 10.023 -4.950 -21.751 1.00 91.62 174 PRO A O 1
ATOM 1382 N N . GLU A 1 175 ? 7.861 -5.536 -21.956 1.00 91.06 175 GLU A N 1
ATOM 1383 C CA . GLU A 1 175 ? 7.594 -4.738 -23.162 1.00 91.06 175 GLU A CA 1
ATOM 1384 C C . GLU A 1 175 ? 7.284 -3.270 -22.847 1.00 91.06 175 GLU A C 1
ATOM 1386 O O . GLU A 1 175 ? 7.647 -2.378 -23.612 1.00 91.06 175 GLU A O 1
ATOM 1391 N N . TRP A 1 176 ? 6.689 -3.026 -21.679 1.00 91.94 176 TRP A N 1
ATOM 1392 C CA . TRP A 1 176 ? 6.372 -1.708 -21.144 1.00 91.94 176 TRP A CA 1
ATOM 1393 C C . TRP A 1 176 ? 7.286 -1.404 -19.962 1.00 91.94 176 TRP A C 1
ATOM 1395 O O . TRP A 1 176 ? 7.348 -2.182 -19.011 1.00 91.94 176 TRP A O 1
ATOM 1405 N N . LEU A 1 177 ? 7.992 -0.273 -20.002 1.00 93.94 177 LEU A N 1
ATOM 1406 C CA . LEU A 1 177 ? 8.845 0.157 -18.895 1.00 93.94 177 LEU A CA 1
ATOM 1407 C C . LEU A 1 177 ? 8.703 1.658 -18.676 1.00 93.94 177 LEU A C 1
ATOM 1409 O O . LEU A 1 177 ? 8.906 2.444 -19.601 1.00 93.94 177 LEU A O 1
ATOM 1413 N N . SER A 1 178 ? 8.395 2.058 -17.447 1.00 94.12 178 SER A N 1
ATOM 1414 C CA . SER A 1 178 ? 8.339 3.455 -17.026 1.00 94.12 178 SER A CA 1
ATOM 1415 C C . SER A 1 178 ? 9.385 3.740 -15.951 1.00 94.12 178 SER A C 1
ATOM 1417 O O . SER A 1 178 ? 9.779 2.865 -15.179 1.00 94.12 178 SER A O 1
ATOM 1419 N N . ASN A 1 179 ? 9.871 4.978 -15.916 1.00 93.62 179 ASN A N 1
ATOM 1420 C CA . ASN A 1 179 ? 10.791 5.420 -14.877 1.00 93.62 179 ASN A CA 1
ATOM 1421 C C . ASN A 1 179 ? 10.051 5.719 -13.567 1.00 93.62 179 ASN A C 1
ATOM 1423 O O . ASN A 1 179 ? 8.984 6.330 -13.568 1.00 93.62 179 ASN A O 1
ATOM 1427 N N . VAL A 1 180 ? 10.682 5.368 -12.445 1.00 93.00 180 VAL A N 1
ATOM 1428 C CA . VAL A 1 180 ? 10.217 5.745 -11.104 1.00 93.00 180 VAL A CA 1
ATOM 1429 C C . VAL A 1 180 ? 10.345 7.258 -10.916 1.00 93.00 180 VAL A C 1
ATOM 1431 O O . VAL A 1 180 ? 11.308 7.877 -11.375 1.00 93.00 180 VAL A O 1
ATOM 1434 N N . VAL A 1 181 ? 9.383 7.864 -10.224 1.00 91.56 181 VAL A N 1
ATOM 1435 C CA . VAL A 1 181 ? 9.404 9.285 -9.867 1.00 91.56 181 VAL A CA 1
ATOM 1436 C C . VAL A 1 181 ? 9.306 9.408 -8.355 1.00 91.56 181 VAL A C 1
ATOM 1438 O O . VAL A 1 181 ? 8.370 8.902 -7.746 1.00 91.56 181 VAL A O 1
ATOM 1441 N N . LEU A 1 182 ? 10.277 10.093 -7.753 1.00 91.50 182 LEU A N 1
ATOM 1442 C CA . LEU A 1 182 ? 10.257 10.414 -6.331 1.00 91.50 182 LEU A CA 1
ATOM 1443 C C . LEU A 1 182 ? 9.464 11.697 -6.105 1.00 91.50 182 LEU A C 1
ATOM 1445 O O . LEU A 1 182 ? 9.771 12.728 -6.707 1.00 91.50 182 LEU A O 1
ATOM 1449 N N . VAL A 1 183 ? 8.479 11.626 -5.215 1.00 91.19 183 VAL A N 1
ATOM 1450 C CA . VAL A 1 183 ? 7.645 12.760 -4.814 1.00 91.19 183 VAL A CA 1
ATOM 1451 C C . VAL A 1 183 ? 7.785 12.942 -3.302 1.00 91.19 183 VAL A C 1
ATOM 1453 O O . VAL A 1 183 ? 7.515 11.989 -2.570 1.00 91.19 183 VAL A O 1
ATOM 1456 N N . PRO A 1 184 ? 8.215 14.121 -2.816 1.00 86.50 184 PRO A N 1
ATOM 1457 C CA . PRO A 1 184 ? 8.292 14.382 -1.384 1.00 86.50 184 PRO A CA 1
ATOM 1458 C C . PRO A 1 184 ? 6.881 14.431 -0.794 1.00 86.50 184 PRO A C 1
ATOM 1460 O O . PRO A 1 184 ? 6.014 15.153 -1.296 1.00 86.50 184 PRO A O 1
ATOM 1463 N N . LYS A 1 185 ? 6.645 13.661 0.270 1.00 84.25 185 LYS A N 1
ATOM 1464 C CA . LYS A 1 185 ? 5.392 13.734 1.018 1.00 84.25 185 LYS A CA 1
ATOM 1465 C C . LYS A 1 185 ? 5.451 14.895 2.014 1.00 84.25 185 LYS A C 1
ATOM 1467 O O . LYS A 1 185 ? 6.476 15.089 2.665 1.00 84.25 185 LYS A O 1
ATOM 1472 N N . PRO A 1 186 ? 4.371 15.677 2.161 1.00 73.94 186 PRO A N 1
ATOM 1473 C CA . PRO A 1 186 ? 4.319 16.716 3.180 1.00 73.94 186 PRO A CA 1
ATOM 1474 C C . PRO A 1 186 ? 4.400 16.078 4.575 1.00 73.94 186 PRO A C 1
ATOM 1476 O O . PRO A 1 186 ? 3.536 15.286 4.939 1.00 73.94 186 PRO A O 1
ATOM 1479 N N . GLY A 1 187 ? 5.430 16.433 5.348 1.00 62.81 187 GLY A N 1
ATOM 1480 C CA . GLY A 1 187 ? 5.609 15.996 6.740 1.00 62.81 187 GLY A CA 1
ATOM 1481 C C . GLY A 1 187 ? 6.709 14.956 6.978 1.00 62.81 187 GLY A C 1
ATOM 1482 O O . GLY A 1 187 ? 7.103 14.775 8.126 1.00 62.81 187 GLY A O 1
ATOM 1483 N N . GLU A 1 188 ? 7.258 14.340 5.931 1.00 52.88 188 GLU A N 1
ATOM 1484 C CA . GLU A 1 188 ? 8.475 13.521 6.019 1.00 52.88 188 GLU A CA 1
ATOM 1485 C C . GLU A 1 188 ? 9.667 14.357 5.527 1.00 52.88 188 GLU A C 1
ATOM 1487 O O . GLU A 1 188 ? 9.608 14.945 4.445 1.00 52.88 188 GLU A O 1
ATOM 1492 N N . LYS A 1 189 ? 10.705 14.486 6.365 1.00 36.97 189 LYS A N 1
ATOM 1493 C CA . LYS A 1 189 ? 11.967 15.164 6.023 1.00 36.97 189 LYS A CA 1
ATOM 1494 C C . LYS A 1 189 ? 12.860 14.267 5.177 1.00 36.97 189 LYS A C 1
ATOM 1496 O O . LYS A 1 189 ? 12.943 13.066 5.510 1.00 36.97 189 LYS A O 1
#

InterPro domains:
  IPR043502 DNA/RNA polymerase superfamily [SSF56672] (126-188)
  IPR053134 RNA-directed DNA polymerase homolog [PTHR24559] (63-187)

Mean predicted aligned error: 16.8 Å

Radius of gyration: 25.26 Å; Cα contacts (8 Å, |Δi|>4): 101; chains: 1; bounding box: 55×61×59 Å

Solvent-accessible surface area (backbone atoms only — not comparable to full-atom values): 12611 Å² total; per-residue (Å²): 89,81,48,76,47,85,46,96,93,51,75,43,76,51,71,52,55,62,66,60,53,50,51,52,52,54,49,49,53,53,51,52,53,53,49,52,55,46,68,74,61,76,70,79,90,82,90,81,85,89,79,96,72,89,72,82,81,77,78,72,83,67,71,83,72,78,83,66,71,96,58,64,67,41,79,42,74,48,40,93,93,41,88,87,43,58,47,74,44,70,58,87,56,57,67,72,61,45,51,51,51,52,51,50,48,39,74,50,53,80,82,53,63,86,46,74,56,60,62,68,72,76,56,64,91,81,57,70,92,78,85,90,70,68,89,86,63,78,72,53,65,52,76,83,75,87,69,56,72,73,56,45,52,52,52,50,52,52,50,51,52,36,43,76,40,63,78,47,79,92,74,82,85,71,62,62,39,78,67,89,78,92,74,88,55,93,90,66,132

Organism: NCBI:txid2727402